Protein AF-A0A521GS11-F1 (afdb_monomer_lite)

Secondary structure (DSSP, 8-state):
--PPP---SHHHHHHHHHHHHHHHHHHHHHHHHHHHHTT------------------S--PEEETTTTEEE---TT-S--EEEEE--SSSSS-EEEEE-HHHHH-HHHHHHHHHHS-TT-TT-S-SEEEEEEETT-EE-SSTTPPPEEHHHHHHH-TTTEEEETTEEEEEEE-SSPPPTT--HHHHHHHHHHHHT-EE-

Radius of gyration: 26.31 Å; chains: 1; bounding box: 53×44×93 Å

Sequence (199 aa):
MRNRSNQSGFSAVEAILIMVVVAILGFTGWFVWNSQRQKTSESSTTKQTTKTTKAAPAERAVTIKEWGVKLKPGEAVKTLTYTLQPSPGTMYPTAYLTTSELSSSKACSDYYNQGASPTLKAAPSFQGISRLALTDKVSFDEGVTTMTAAEAVKQSPESYKQIGDFVYWYHHSNGTPCPDQTDAQSKAFEATFATLQPN

Structure (mmCIF, N/CA/C/O backbone):
data_AF-A0A521GS11-F1
#
_entry.id   AF-A0A521GS11-F1
#
loop_
_atom_site.group_PDB
_atom_site.id
_atom_site.type_symbol
_atom_site.label_atom_id
_atom_site.label_alt_id
_atom_site.label_comp_id
_atom_site.label_asym_id
_atom_site.label_entity_id
_atom_site.label_seq_id
_atom_site.pdbx_PDB_ins_code
_atom_site.Cartn_x
_atom_site.Cartn_y
_atom_site.Cartn_z
_atom_site.occupancy
_atom_site.B_iso_or_equiv
_atom_site.auth_seq_id
_atom_site.auth_comp_id
_atom_site.auth_asym_id
_atom_site.auth_atom_id
_atom_site.pdbx_PDB_model_num
ATOM 1 N N . MET A 1 1 ? 24.417 28.353 -78.621 1.00 43.78 1 MET A N 1
ATOM 2 C CA . MET A 1 1 ? 24.844 27.567 -77.442 1.00 43.78 1 MET A CA 1
ATOM 3 C C . MET A 1 1 ? 23.628 27.349 -76.546 1.00 43.78 1 MET A C 1
ATOM 5 O O . MET A 1 1 ? 23.032 28.331 -76.129 1.00 43.78 1 MET A O 1
ATOM 9 N N . ARG A 1 2 ? 23.187 26.103 -76.331 1.00 44.75 2 ARG A N 1
ATOM 10 C CA . ARG A 1 2 ? 22.040 25.764 -75.463 1.00 44.75 2 ARG A CA 1
ATOM 11 C C . ARG A 1 2 ? 22.416 24.549 -74.612 1.00 44.75 2 ARG A C 1
ATOM 13 O O . ARG A 1 2 ? 22.471 23.445 -75.140 1.00 44.75 2 ARG A O 1
ATOM 20 N N . ASN A 1 3 ? 22.664 24.761 -73.320 1.00 54.59 3 ASN A N 1
ATOM 21 C CA . ASN A 1 3 ? 22.735 23.684 -72.331 1.00 54.59 3 ASN A CA 1
ATOM 22 C C . ASN A 1 3 ? 21.307 23.310 -71.909 1.00 54.59 3 ASN A C 1
ATOM 24 O O . ASN A 1 3 ? 20.550 24.178 -71.479 1.00 54.59 3 ASN A O 1
ATOM 28 N N . ARG A 1 4 ? 20.937 22.029 -72.037 1.00 55.97 4 ARG A N 1
ATOM 29 C CA . ARG A 1 4 ? 19.773 21.434 -71.358 1.00 55.97 4 ARG A CA 1
ATOM 30 C C . ARG A 1 4 ? 20.269 20.741 -70.092 1.00 55.97 4 ARG A C 1
ATOM 32 O O . ARG A 1 4 ? 21.105 19.849 -70.184 1.00 55.97 4 ARG A O 1
ATOM 39 N N . SER A 1 5 ? 19.747 21.132 -68.936 1.00 59.91 5 SER A N 1
ATOM 40 C CA . SER A 1 5 ? 19.952 20.444 -67.662 1.00 59.91 5 SER A CA 1
ATOM 41 C C . SER A 1 5 ? 18.816 19.445 -67.416 1.00 59.91 5 SER A C 1
ATOM 43 O O . SER A 1 5 ? 17.647 19.816 -67.365 1.00 59.91 5 SER A O 1
ATOM 45 N N . ASN A 1 6 ? 19.165 18.167 -67.252 1.00 60.97 6 ASN A N 1
ATOM 46 C CA . ASN A 1 6 ? 18.250 17.109 -66.820 1.00 60.97 6 ASN A CA 1
ATOM 47 C C . ASN A 1 6 ? 18.422 16.900 -65.306 1.00 60.97 6 ASN A C 1
ATOM 49 O O . ASN A 1 6 ? 19.315 16.168 -64.889 1.00 60.97 6 ASN A O 1
ATOM 53 N N . GLN A 1 7 ? 17.598 17.551 -64.480 1.00 59.66 7 GLN A N 1
ATOM 54 C CA . GLN A 1 7 ? 17.548 17.334 -63.020 1.00 59.66 7 GLN A CA 1
ATOM 55 C C . GLN A 1 7 ? 16.140 16.951 -62.527 1.00 59.66 7 GLN A C 1
ATOM 57 O O . GLN A 1 7 ? 15.726 17.293 -61.426 1.00 59.66 7 GLN A O 1
ATOM 62 N N . SER A 1 8 ? 15.379 16.210 -63.330 1.00 58.94 8 SER A N 1
ATOM 63 C CA . SER A 1 8 ? 14.007 15.792 -63.002 1.00 58.94 8 SER A CA 1
ATOM 64 C C . SER A 1 8 ? 13.905 14.540 -62.110 1.00 58.94 8 SER A C 1
ATOM 66 O O . SER A 1 8 ? 12.800 14.122 -61.782 1.00 58.94 8 SER A O 1
ATOM 68 N N . GLY A 1 9 ? 15.027 13.939 -61.692 1.00 60.84 9 GLY A N 1
ATOM 69 C CA . GLY A 1 9 ? 15.031 12.700 -60.898 1.00 60.84 9 GLY A CA 1
ATOM 70 C C . GLY A 1 9 ? 14.879 12.886 -59.383 1.00 60.84 9 GLY A C 1
ATOM 71 O O . GLY A 1 9 ? 14.322 12.018 -58.718 1.00 60.84 9 GLY A O 1
ATOM 72 N N . PHE A 1 10 ? 15.339 14.011 -58.824 1.00 71.50 10 PHE A N 1
ATOM 73 C CA . PHE A 1 10 ? 15.373 14.200 -57.365 1.00 71.50 10 PHE A CA 1
ATOM 74 C C . PHE A 1 10 ? 13.991 14.537 -56.776 1.00 71.50 10 PHE A C 1
ATOM 76 O O . PHE A 1 10 ? 13.637 14.064 -55.702 1.00 71.50 10 PHE A O 1
ATOM 83 N N . SER A 1 11 ? 13.165 15.264 -57.535 1.00 76.56 11 SER A N 1
ATOM 84 C CA . SER A 1 11 ? 11.820 15.675 -57.106 1.00 76.56 11 SER A CA 1
ATOM 85 C C . SER A 1 11 ? 10.840 14.499 -56.972 1.00 76.56 11 SER A C 1
ATOM 87 O O . SER A 1 11 ? 9.987 14.499 -56.086 1.00 76.56 11 SER A O 1
ATOM 89 N N . ALA A 1 12 ? 10.983 13.458 -57.800 1.00 82.81 12 ALA A N 1
ATOM 90 C CA . ALA A 1 12 ? 10.129 12.274 -57.718 1.00 82.81 12 ALA A CA 1
ATOM 91 C C . ALA A 1 12 ? 10.397 11.448 -56.447 1.00 82.81 12 ALA A C 1
ATOM 93 O O . ALA A 1 12 ? 9.464 10.944 -55.825 1.00 82.81 12 ALA A O 1
ATOM 94 N N . VAL A 1 13 ? 11.665 11.336 -56.036 1.00 85.62 13 VAL A N 1
ATOM 95 C CA . VAL A 1 13 ? 12.057 10.588 -54.830 1.00 85.62 13 VAL A CA 1
ATOM 96 C C . VAL A 1 13 ? 11.594 11.312 -53.565 1.00 85.62 13 VAL A C 1
ATOM 98 O O . VAL A 1 13 ? 11.087 10.674 -52.645 1.00 85.62 13 VAL A O 1
ATOM 101 N N . GLU A 1 14 ? 11.698 12.640 -53.539 1.00 83.88 14 GLU A N 1
ATOM 102 C CA . GLU A 1 14 ? 11.232 13.462 -52.418 1.00 83.88 14 GLU A CA 1
ATOM 103 C C . GLU A 1 14 ? 9.714 13.339 -52.202 1.00 83.88 14 GLU A C 1
ATOM 105 O O . GLU A 1 14 ? 9.260 13.120 -51.078 1.00 83.88 14 GLU A O 1
ATOM 110 N N . ALA A 1 15 ? 8.925 13.370 -53.282 1.00 88.00 15 ALA A N 1
ATOM 111 C CA . ALA A 1 15 ? 7.474 13.206 -53.203 1.00 88.00 15 ALA A CA 1
ATOM 112 C C . ALA A 1 15 ? 7.061 11.826 -52.655 1.00 88.00 15 ALA A C 1
ATOM 114 O O . ALA A 1 15 ? 6.151 11.729 -51.829 1.00 88.00 15 ALA A O 1
ATOM 115 N N . ILE A 1 16 ? 7.754 10.759 -53.070 1.00 92.31 16 ILE A N 1
ATOM 116 C CA . ILE A 1 16 ? 7.506 9.398 -52.569 1.00 92.31 16 ILE A CA 1
ATOM 117 C C . ILE A 1 16 ? 7.860 9.299 -51.082 1.00 92.31 16 ILE A C 1
ATOM 119 O O . ILE A 1 16 ? 7.108 8.708 -50.308 1.00 92.31 16 ILE A O 1
ATOM 123 N N . LEU A 1 17 ? 8.968 9.908 -50.656 1.00 92.19 17 LEU A N 1
ATOM 124 C CA . LEU A 1 17 ? 9.411 9.855 -49.264 1.00 92.19 17 LEU A CA 1
ATOM 125 C C . LEU A 1 17 ? 8.421 10.556 -48.321 1.00 92.19 17 LEU A C 1
ATOM 127 O O . LEU A 1 17 ? 8.082 10.006 -47.273 1.00 92.19 17 LEU A O 1
ATOM 131 N N . ILE A 1 18 ? 7.876 11.709 -48.723 1.00 93.75 18 ILE A N 1
ATOM 132 C CA . ILE A 1 18 ? 6.820 12.401 -47.965 1.00 93.75 18 ILE A CA 1
ATOM 133 C C . ILE A 1 18 ? 5.557 11.531 -47.876 1.00 93.75 18 ILE A C 1
ATOM 135 O O . ILE A 1 18 ? 4.963 11.412 -46.802 1.00 93.75 18 ILE A O 1
ATOM 139 N N . MET A 1 19 ? 5.170 10.866 -48.968 1.00 93.56 19 MET A N 1
ATOM 140 C CA . MET A 1 19 ? 4.001 9.980 -48.988 1.00 93.56 19 MET A CA 1
ATOM 141 C C . MET A 1 19 ? 4.146 8.806 -48.006 1.00 93.56 19 MET A C 1
ATOM 143 O O . MET A 1 19 ? 3.193 8.469 -47.301 1.00 93.56 19 MET A O 1
ATOM 147 N N . VAL A 1 20 ? 5.344 8.220 -47.907 1.00 95.44 20 VAL A N 1
ATOM 148 C CA . VAL A 1 20 ? 5.640 7.127 -46.964 1.00 95.44 20 VAL A CA 1
ATOM 149 C C . VAL A 1 20 ? 5.526 7.599 -45.513 1.00 95.44 20 VAL A C 1
ATOM 151 O O . VAL A 1 20 ? 4.912 6.914 -44.694 1.00 95.44 20 VAL A O 1
ATOM 154 N N . VAL A 1 21 ? 6.053 8.783 -45.188 1.00 94.75 21 VAL A N 1
ATOM 155 C CA . VAL A 1 21 ? 5.966 9.339 -43.826 1.00 94.75 21 VAL A CA 1
ATOM 156 C C . VAL A 1 21 ? 4.509 9.582 -43.425 1.00 94.75 21 VAL A C 1
ATOM 158 O O . VAL A 1 21 ? 4.097 9.186 -42.333 1.00 94.75 21 VAL A O 1
ATOM 161 N N . VAL A 1 22 ? 3.699 10.161 -44.317 1.00 95.50 22 VAL A N 1
ATOM 162 C CA . VAL A 1 22 ? 2.268 10.397 -44.057 1.00 95.50 22 VAL A CA 1
ATOM 163 C C . VAL A 1 22 ? 1.510 9.078 -43.875 1.00 95.50 22 VAL A C 1
ATOM 165 O O . VAL A 1 22 ? 0.666 8.981 -42.983 1.00 95.50 22 VAL A O 1
ATOM 168 N N . ALA A 1 23 ? 1.836 8.040 -44.652 1.00 94.06 23 ALA A N 1
ATOM 169 C CA . ALA A 1 23 ? 1.219 6.722 -44.513 1.00 94.06 23 ALA A CA 1
ATOM 170 C C . ALA A 1 23 ? 1.519 6.076 -43.148 1.00 94.06 23 ALA A C 1
ATOM 172 O O . ALA A 1 23 ? 0.611 5.542 -42.511 1.00 94.06 23 ALA A O 1
ATOM 173 N N . ILE A 1 24 ? 2.762 6.169 -42.661 1.00 95.00 24 ILE A N 1
ATOM 174 C CA . ILE A 1 24 ? 3.157 5.618 -41.354 1.00 95.00 24 ILE A CA 1
ATOM 175 C C . ILE A 1 24 ? 2.457 6.365 -40.211 1.00 95.00 24 ILE A C 1
ATOM 177 O O . ILE A 1 24 ? 1.917 5.734 -39.299 1.00 95.00 24 ILE A O 1
ATOM 181 N N . LEU A 1 25 ? 2.419 7.699 -40.259 1.00 93.06 25 LEU A N 1
ATOM 182 C CA . LEU A 1 25 ? 1.747 8.512 -39.238 1.00 93.06 25 LEU A CA 1
ATOM 183 C C . LEU A 1 25 ? 0.226 8.287 -39.229 1.00 93.06 25 LEU A C 1
ATOM 185 O O . LEU A 1 25 ? -0.371 8.137 -38.162 1.00 93.06 25 LEU A O 1
ATOM 189 N N . GLY A 1 26 ? -0.400 8.192 -40.405 1.00 91.88 26 GLY A N 1
ATOM 190 C CA . GLY A 1 26 ? -1.825 7.877 -40.524 1.00 91.88 26 GLY A CA 1
ATOM 191 C C . GLY A 1 26 ? -2.158 6.483 -39.990 1.00 91.88 26 GLY A C 1
ATOM 192 O O . GLY A 1 26 ? -3.115 6.322 -39.231 1.00 91.88 26 GLY A O 1
ATOM 193 N N . PHE A 1 27 ? -1.340 5.482 -40.325 1.00 91.12 27 PHE A N 1
ATOM 194 C CA . PHE A 1 27 ? -1.552 4.107 -39.878 1.00 91.12 27 PHE A CA 1
ATOM 195 C C . PHE A 1 27 ? -1.350 3.947 -38.369 1.00 91.12 27 PHE A C 1
ATOM 197 O O . PHE A 1 27 ? -2.178 3.328 -37.708 1.00 91.12 27 PHE A O 1
ATOM 204 N N . THR A 1 28 ? -0.295 4.535 -37.799 1.00 88.62 28 THR A N 1
ATOM 205 C CA . THR A 1 28 ? -0.032 4.468 -36.349 1.00 88.62 28 THR A CA 1
ATOM 206 C C . THR A 1 28 ? -1.106 5.189 -35.536 1.00 88.62 28 THR A C 1
ATOM 208 O O . THR A 1 28 ? -1.597 4.631 -34.552 1.00 88.62 28 THR A O 1
ATOM 211 N N . GLY A 1 29 ? -1.547 6.373 -35.977 1.00 84.31 29 GLY A N 1
ATOM 212 C CA . GLY A 1 29 ? -2.659 7.094 -35.351 1.00 84.31 29 GLY A CA 1
ATOM 213 C C . GLY A 1 29 ? -3.973 6.308 -35.405 1.00 84.31 29 GLY A C 1
ATOM 214 O O . GLY A 1 29 ? -4.665 6.178 -34.392 1.00 84.31 29 GLY A O 1
ATOM 215 N N . TRP A 1 30 ? -4.288 5.713 -36.561 1.00 89.94 30 TRP A N 1
ATOM 216 C CA . TRP A 1 30 ? -5.470 4.864 -36.722 1.00 89.94 30 TRP A CA 1
ATOM 217 C C . TRP A 1 30 ? -5.390 3.578 -35.891 1.00 89.94 30 TRP A C 1
ATOM 219 O O . TRP A 1 30 ? -6.374 3.203 -35.259 1.00 89.94 30 TRP A O 1
ATOM 229 N N . PHE A 1 31 ? -4.227 2.924 -35.828 1.00 85.75 31 PHE A N 1
ATOM 230 C CA . PHE A 1 31 ? -4.028 1.681 -35.079 1.00 85.75 31 PHE A CA 1
ATOM 231 C C . PHE A 1 31 ? -4.238 1.872 -33.572 1.00 85.75 31 PHE A C 1
ATOM 233 O O . PHE A 1 31 ? -4.912 1.054 -32.942 1.00 85.75 31 PHE A O 1
ATOM 240 N N . VAL A 1 32 ? -3.732 2.968 -32.994 1.00 81.75 32 VAL A N 1
ATOM 241 C CA . VAL A 1 32 ? -3.953 3.301 -31.574 1.00 81.75 32 VAL A CA 1
ATOM 242 C C . VAL A 1 32 ? -5.429 3.605 -31.308 1.00 81.75 32 VAL A C 1
ATOM 244 O O . VAL A 1 32 ? -6.006 3.064 -30.362 1.00 81.75 32 VAL A O 1
ATOM 247 N N . TRP A 1 33 ? -6.066 4.414 -32.162 1.00 80.19 33 TRP A N 1
ATOM 248 C CA . TRP A 1 33 ? -7.489 4.744 -32.030 1.00 80.19 33 TRP A CA 1
ATOM 249 C C . TRP A 1 33 ? -8.396 3.510 -32.174 1.00 80.19 33 TRP A C 1
ATOM 251 O O . TRP A 1 33 ? -9.331 3.320 -31.395 1.00 80.19 33 TRP A O 1
ATOM 261 N N . ASN A 1 34 ? -8.096 2.624 -33.126 1.00 78.75 34 ASN A N 1
ATOM 262 C CA . ASN A 1 34 ? -8.861 1.404 -33.367 1.00 78.75 34 ASN A CA 1
ATOM 263 C C . ASN A 1 34 ? -8.632 0.341 -32.274 1.00 78.75 34 ASN A C 1
ATOM 265 O O . ASN A 1 34 ? -9.573 -0.341 -31.869 1.00 78.75 34 ASN A O 1
ATOM 269 N N . SER A 1 35 ? -7.420 0.252 -31.715 1.00 71.31 35 SER A N 1
ATOM 270 C CA . SER A 1 35 ? -7.107 -0.665 -30.605 1.00 71.31 35 SER A CA 1
ATOM 271 C C . SER A 1 35 ? -7.854 -0.318 -29.311 1.00 71.31 35 SER A C 1
ATOM 273 O O . SER A 1 35 ? -8.111 -1.202 -28.494 1.00 71.31 35 SER A O 1
ATOM 275 N N . GLN A 1 36 ? -8.267 0.941 -29.124 1.00 63.88 36 GLN A N 1
ATOM 276 C CA . GLN A 1 36 ? -9.154 1.325 -28.018 1.00 63.88 36 GLN A CA 1
ATOM 277 C C . GLN A 1 36 ? -10.622 0.933 -28.261 1.00 63.88 36 GLN A C 1
ATOM 279 O O . GLN A 1 36 ? -11.361 0.746 -27.296 1.00 63.88 36 GLN A O 1
ATOM 284 N N . ARG A 1 37 ? -11.053 0.743 -29.518 1.00 60.09 37 ARG A N 1
ATOM 285 C CA . ARG A 1 37 ? -12.438 0.368 -29.868 1.00 60.09 37 ARG A CA 1
ATOM 286 C C . ARG A 1 37 ? -12.716 -1.134 -29.840 1.00 60.09 37 ARG A C 1
ATOM 288 O O . ARG A 1 37 ? -13.867 -1.520 -29.668 1.00 60.09 37 ARG A O 1
ATOM 295 N N . GLN A 1 38 ? -11.698 -1.990 -29.933 1.00 52.72 38 GLN A N 1
ATOM 296 C CA . GLN A 1 38 ? -11.884 -3.447 -29.830 1.00 52.72 38 GLN A CA 1
ATOM 297 C C . GLN A 1 38 ? -12.012 -3.972 -28.388 1.00 52.72 38 GLN A C 1
ATOM 299 O O . GLN A 1 38 ? -12.160 -5.172 -28.181 1.00 52.72 38 GLN A O 1
ATOM 304 N N . LYS A 1 39 ? -12.043 -3.088 -27.380 1.00 51.41 39 LYS A N 1
ATOM 305 C CA . LYS A 1 39 ? -12.387 -3.436 -25.988 1.00 51.41 39 LYS A CA 1
ATOM 306 C C . LYS A 1 39 ? -13.833 -3.087 -25.624 1.00 51.41 39 LYS A C 1
ATOM 308 O O . LYS A 1 39 ? -14.126 -2.722 -24.489 1.00 51.41 39 LYS A O 1
ATOM 313 N N . THR A 1 40 ? -14.759 -3.168 -26.575 1.00 49.66 40 THR A N 1
ATOM 314 C CA . THR A 1 40 ? -16.193 -3.061 -26.280 1.00 49.66 40 THR A CA 1
ATOM 315 C C . THR A 1 40 ? -16.991 -3.928 -27.243 1.00 49.66 40 THR A C 1
ATOM 317 O O . THR A 1 40 ? -17.364 -3.473 -28.320 1.00 49.66 40 THR A O 1
ATOM 320 N N . SER A 1 41 ? -17.240 -5.180 -26.852 1.00 44.12 41 SER A N 1
ATOM 321 C CA . SER A 1 41 ? -18.552 -5.843 -26.946 1.00 44.12 41 SER A CA 1
ATOM 322 C C . SER A 1 41 ? -18.456 -7.299 -26.486 1.00 44.12 41 SER A C 1
ATOM 324 O O . SER A 1 41 ? -18.376 -8.208 -27.297 1.00 44.12 41 SER A O 1
ATOM 326 N N . GLU A 1 42 ? -18.551 -7.510 -25.175 1.00 34.41 42 GLU A N 1
ATOM 327 C CA . GLU A 1 42 ? -19.432 -8.553 -24.644 1.00 34.41 42 GLU A CA 1
ATOM 328 C C . GLU A 1 42 ? -20.287 -7.904 -23.555 1.00 34.41 42 GLU A C 1
ATOM 330 O O . GLU A 1 42 ? -19.904 -7.761 -22.395 1.00 34.41 42 GLU A O 1
ATOM 335 N N . SER A 1 43 ? -21.460 -7.433 -23.978 1.00 37.06 43 SER A N 1
ATOM 336 C CA . SER A 1 43 ? -22.561 -7.127 -23.077 1.00 37.06 43 SER A CA 1
ATOM 337 C C . SER A 1 43 ? -23.179 -8.453 -22.645 1.00 37.06 43 SER A C 1
ATOM 339 O O . SER A 1 43 ? -24.083 -8.969 -23.293 1.00 37.06 43 SER A O 1
ATOM 341 N N . SER A 1 44 ? -22.704 -9.003 -21.530 1.00 30.50 44 SER A N 1
ATOM 342 C CA . SER A 1 44 ? -23.607 -9.727 -20.640 1.00 30.50 44 SER A CA 1
ATOM 343 C C . SER A 1 44 ? -24.216 -8.693 -19.708 1.00 30.50 44 SER A C 1
ATOM 345 O O . SER A 1 44 ? -23.614 -8.272 -18.723 1.00 30.50 44 SER A O 1
ATOM 347 N N . THR A 1 45 ? -25.425 -8.252 -20.051 1.00 37.84 45 THR A N 1
ATOM 348 C CA . THR A 1 45 ? -26.286 -7.491 -19.147 1.00 37.84 45 THR A CA 1
ATOM 349 C C . THR A 1 45 ? -26.620 -8.378 -17.949 1.00 37.84 45 THR A C 1
ATOM 351 O O . THR A 1 45 ? -27.633 -9.065 -17.923 1.00 37.84 45 THR A O 1
ATOM 354 N N . THR A 1 46 ? -25.775 -8.348 -16.925 1.00 30.69 46 THR A N 1
ATOM 355 C CA . THR A 1 46 ? -26.260 -8.459 -15.554 1.00 30.69 46 THR A CA 1
ATOM 356 C C . THR A 1 46 ? -26.380 -7.033 -15.072 1.00 30.69 46 THR A C 1
ATOM 358 O O . THR A 1 46 ? -25.384 -6.321 -14.968 1.00 30.69 46 THR A O 1
ATOM 361 N N . LYS A 1 47 ? -27.611 -6.589 -14.808 1.00 33.44 47 LYS A N 1
ATOM 362 C CA . LYS A 1 47 ? -27.843 -5.392 -14.006 1.00 33.44 47 LYS A CA 1
ATOM 363 C C . LYS A 1 47 ? -27.104 -5.609 -12.687 1.00 33.44 47 LYS A C 1
ATOM 365 O O . LYS A 1 47 ? -27.627 -6.267 -11.791 1.00 33.44 47 LYS A O 1
ATOM 370 N N . GLN A 1 48 ? -25.889 -5.086 -12.566 1.00 32.72 48 GLN A N 1
ATOM 371 C CA . GLN A 1 48 ? -25.257 -4.921 -11.273 1.00 32.72 48 GLN A CA 1
ATOM 372 C C . GLN A 1 48 ? -25.999 -3.763 -10.623 1.00 32.72 48 GLN A C 1
ATOM 374 O O . GLN A 1 48 ? -25.606 -2.603 -10.690 1.00 32.72 48 GLN A O 1
ATOM 379 N N . THR A 1 49 ? -27.153 -4.097 -10.047 1.00 27.39 49 THR A N 1
ATOM 380 C CA . THR A 1 49 ? -27.713 -3.350 -8.939 1.00 27.39 49 THR A CA 1
ATOM 381 C C . THR A 1 49 ? -26.541 -3.022 -8.031 1.00 27.39 49 THR A C 1
ATOM 383 O O . THR A 1 49 ? -25.885 -3.930 -7.514 1.00 27.39 49 THR A O 1
ATOM 386 N N . THR A 1 50 ? -26.275 -1.731 -7.861 1.00 42.16 50 THR A N 1
ATOM 387 C CA . THR A 1 50 ? -25.655 -1.190 -6.662 1.00 42.16 50 THR A CA 1
ATOM 388 C C . THR A 1 50 ? -26.443 -1.756 -5.487 1.00 42.16 50 THR A C 1
ATOM 390 O O . THR A 1 50 ? -27.437 -1.189 -5.041 1.00 42.16 50 THR A O 1
ATOM 393 N N . LYS A 1 51 ? -26.068 -2.953 -5.033 1.00 32.62 51 LYS A N 1
ATOM 394 C CA . LYS A 1 51 ? -26.490 -3.474 -3.748 1.00 32.62 51 LYS A CA 1
ATOM 395 C C . LYS A 1 51 ? -25.633 -2.732 -2.746 1.00 32.62 51 LYS A C 1
ATOM 397 O O . LYS A 1 51 ? -24.603 -3.217 -2.290 1.00 32.62 51 LYS A O 1
ATOM 402 N N . THR A 1 52 ? -26.091 -1.531 -2.414 1.00 41.59 52 THR A N 1
ATOM 403 C CA . THR A 1 52 ? -25.965 -1.013 -1.060 1.00 41.59 52 THR A CA 1
ATOM 404 C C . THR A 1 52 ? -26.640 -2.051 -0.165 1.00 41.59 52 THR A C 1
ATOM 406 O O . THR A 1 52 ? -27.843 -1.992 0.087 1.00 41.59 52 THR A O 1
ATOM 409 N N . THR A 1 53 ? -25.901 -3.086 0.233 1.00 30.84 53 THR A N 1
ATOM 410 C CA . THR A 1 53 ? -26.372 -4.026 1.245 1.00 30.84 53 THR A CA 1
ATOM 411 C C . THR A 1 53 ? -26.342 -3.277 2.565 1.00 30.84 53 THR A C 1
ATOM 413 O O . THR A 1 53 ? -25.321 -3.192 3.238 1.00 30.84 53 THR A O 1
ATOM 416 N N . LYS A 1 54 ? -27.488 -2.702 2.926 1.00 62.44 54 LYS A N 1
ATOM 417 C CA . LYS A 1 54 ? -27.817 -2.407 4.314 1.00 62.44 54 LYS A CA 1
ATOM 418 C C . LYS A 1 54 ? -28.048 -3.752 5.011 1.00 62.44 54 LYS A C 1
ATOM 420 O O . LYS A 1 54 ? -29.091 -4.366 4.812 1.00 62.44 54 LYS A O 1
ATOM 425 N N . ALA A 1 55 ? -27.081 -4.201 5.806 1.00 32.66 55 ALA A N 1
ATOM 426 C CA . ALA A 1 55 ? -27.249 -5.239 6.822 1.00 32.66 55 ALA A CA 1
ATOM 427 C C . ALA A 1 55 ? -26.319 -4.941 8.015 1.00 32.66 55 ALA A C 1
ATOM 429 O O . ALA A 1 55 ? -25.264 -4.338 7.853 1.00 32.66 55 ALA A O 1
ATOM 430 N N . ALA A 1 56 ? -26.802 -5.280 9.208 1.00 33.88 56 ALA A N 1
ATOM 431 C CA . ALA A 1 56 ? -26.390 -4.834 10.542 1.00 33.88 56 ALA A CA 1
ATOM 432 C C . ALA A 1 56 ? -24.976 -5.323 10.989 1.00 33.88 56 ALA A C 1
ATOM 434 O O . ALA A 1 56 ? -24.333 -6.070 10.257 1.00 33.88 56 ALA A O 1
ATOM 435 N N . PRO A 1 57 ? -24.443 -4.875 12.149 1.00 49.12 57 PRO A N 1
ATOM 436 C CA . PRO A 1 57 ? -23.009 -4.742 12.402 1.00 49.12 57 PRO A CA 1
ATOM 437 C C . PRO A 1 57 ? -22.331 -6.080 12.724 1.00 49.12 57 PRO A C 1
ATOM 439 O O . PRO A 1 57 ? -22.477 -6.609 13.821 1.00 49.12 57 PRO A O 1
ATOM 442 N N . ALA A 1 58 ? -21.524 -6.586 11.797 1.00 42.62 58 ALA A N 1
ATOM 443 C CA . ALA A 1 58 ? -20.534 -7.626 12.056 1.00 42.62 58 ALA A CA 1
ATOM 444 C C . ALA A 1 58 ? -19.340 -7.409 11.113 1.00 42.62 58 ALA A C 1
ATOM 446 O O . ALA A 1 58 ? -19.525 -7.295 9.909 1.00 42.62 58 ALA A O 1
ATOM 447 N N . GLU A 1 59 ? -18.151 -7.265 11.706 1.00 54.59 59 GLU A N 1
ATOM 448 C CA . GLU A 1 59 ? -16.823 -7.126 11.085 1.00 54.59 59 GLU A CA 1
ATOM 449 C C . GLU A 1 59 ? -16.714 -6.202 9.859 1.00 54.59 59 GLU A C 1
ATOM 451 O O . GLU A 1 59 ? -16.903 -6.596 8.715 1.00 54.59 59 GLU A O 1
ATOM 456 N N . ARG A 1 60 ? -16.263 -4.962 10.090 1.00 75.19 60 ARG A N 1
ATOM 457 C CA . ARG A 1 60 ? -15.940 -3.969 9.047 1.00 75.19 60 ARG A CA 1
ATOM 458 C C . ARG A 1 60 ? -14.684 -4.323 8.232 1.00 75.19 60 ARG A C 1
ATOM 460 O O . ARG A 1 60 ? -13.955 -3.425 7.833 1.00 75.19 60 ARG A O 1
ATOM 467 N N . ALA A 1 61 ? -14.366 -5.601 8.052 1.00 85.12 61 ALA A N 1
ATOM 468 C CA . ALA A 1 61 ? -13.153 -6.002 7.359 1.00 85.12 61 ALA A CA 1
ATOM 469 C C . ALA A 1 61 ? -13.244 -5.671 5.860 1.00 85.12 61 ALA A C 1
ATOM 471 O O . ALA A 1 61 ? -14.254 -5.936 5.209 1.00 85.12 61 ALA A O 1
ATOM 472 N N . VAL A 1 62 ? -12.177 -5.099 5.313 1.00 90.44 62 VAL A N 1
ATOM 473 C CA . VAL A 1 62 ? -12.017 -4.822 3.886 1.00 90.44 62 VAL A CA 1
ATOM 474 C C . VAL A 1 62 ? -11.073 -5.860 3.304 1.00 90.44 62 VAL A C 1
ATOM 476 O O . VAL A 1 62 ? -9.920 -5.955 3.719 1.00 90.44 62 VAL A O 1
ATOM 479 N N . THR A 1 63 ? -11.557 -6.634 2.337 1.00 94.12 63 THR A N 1
ATOM 480 C CA . THR A 1 63 ? -10.754 -7.630 1.619 1.00 94.12 63 THR A CA 1
ATOM 481 C C . THR A 1 63 ? -10.215 -7.031 0.325 1.00 94.12 63 THR A C 1
ATOM 483 O O . THR A 1 63 ? -11.004 -6.632 -0.532 1.00 94.12 63 THR A O 1
ATOM 486 N N . ILE A 1 64 ? -8.890 -7.037 0.152 1.00 93.62 64 ILE A N 1
ATOM 487 C CA . ILE A 1 64 ? -8.233 -6.765 -1.132 1.00 93.62 64 ILE A CA 1
ATOM 488 C C . ILE A 1 64 ? -8.231 -8.071 -1.925 1.00 93.62 64 ILE A C 1
ATOM 490 O O . ILE A 1 64 ? -7.351 -8.923 -1.765 1.00 93.62 64 ILE A O 1
ATOM 494 N N . LYS A 1 65 ? -9.273 -8.268 -2.736 1.00 93.69 65 LYS A N 1
ATOM 495 C CA . LYS A 1 65 ? -9.572 -9.554 -3.392 1.00 93.69 65 LYS A CA 1
ATOM 496 C C . LYS A 1 65 ? -8.449 -10.024 -4.306 1.00 93.69 65 LYS A C 1
ATOM 498 O O . LYS A 1 65 ? -8.145 -11.208 -4.355 1.00 93.69 65 LYS A O 1
ATOM 503 N N . GLU A 1 66 ? -7.807 -9.087 -4.984 1.00 93.38 66 GLU A N 1
ATOM 504 C CA . GLU A 1 66 ? -6.719 -9.311 -5.932 1.00 93.38 66 GLU A CA 1
ATOM 505 C C . GLU A 1 66 ? -5.460 -9.863 -5.251 1.00 93.38 66 GLU A C 1
ATOM 507 O O . GLU A 1 66 ? -4.591 -10.444 -5.905 1.00 93.38 66 GLU A O 1
ATOM 512 N N . TRP A 1 67 ? -5.340 -9.656 -3.938 1.00 94.62 67 TRP A N 1
ATOM 513 C CA . TRP A 1 67 ? -4.184 -10.053 -3.138 1.00 94.62 67 TRP A CA 1
ATOM 514 C C . TRP A 1 67 ? -4.504 -11.151 -2.123 1.00 94.62 67 TRP A C 1
ATOM 516 O O . TRP A 1 67 ? -3.580 -11.695 -1.528 1.00 94.62 67 TRP A O 1
ATOM 526 N N . GLY A 1 68 ? -5.781 -11.493 -1.928 1.00 94.62 68 GLY A N 1
ATOM 527 C CA . GLY A 1 68 ? -6.189 -12.501 -0.950 1.00 94.62 68 GLY A CA 1
ATOM 528 C C . GLY A 1 68 ? -5.879 -12.095 0.492 1.00 94.62 68 GLY A C 1
ATOM 529 O O . GLY A 1 68 ? -5.570 -12.950 1.316 1.00 94.62 68 GLY A O 1
ATOM 530 N N . VAL A 1 69 ? -5.942 -10.797 0.804 1.00 95.62 69 VAL A N 1
ATOM 531 C CA . VAL A 1 69 ? -5.682 -10.258 2.150 1.00 95.62 69 VAL A CA 1
ATOM 532 C C . VAL A 1 69 ? -6.866 -9.449 2.659 1.00 95.62 69 VAL A C 1
ATOM 534 O O . VAL A 1 69 ? -7.621 -8.874 1.874 1.00 95.62 69 VAL A O 1
ATOM 537 N N . LYS A 1 70 ? -7.023 -9.387 3.980 1.00 94.81 70 LYS A N 1
ATOM 538 C CA . LYS A 1 70 ? -8.060 -8.607 4.663 1.00 94.81 70 LYS A CA 1
ATOM 539 C C . LYS A 1 70 ? -7.467 -7.649 5.691 1.00 94.81 70 LYS A C 1
ATOM 541 O O . LYS A 1 70 ? -6.445 -7.935 6.312 1.00 94.81 70 LYS A O 1
ATOM 546 N N . LEU A 1 71 ? -8.144 -6.520 5.859 1.00 93.06 71 LEU A N 1
ATOM 547 C CA . LEU A 1 71 ? -7.795 -5.394 6.721 1.00 93.06 71 LEU A CA 1
ATOM 548 C C . LEU A 1 71 ? -8.981 -5.074 7.631 1.00 93.06 71 LEU A C 1
ATOM 550 O O . LEU A 1 71 ? -10.122 -5.124 7.182 1.00 93.06 71 LEU A O 1
ATOM 554 N N . LYS A 1 72 ? -8.741 -4.693 8.881 1.00 91.62 72 LYS A N 1
ATOM 555 C CA . LYS A 1 72 ? -9.751 -4.149 9.795 1.00 91.62 72 LYS A CA 1
ATOM 556 C C . LYS A 1 72 ? -9.502 -2.642 9.972 1.00 91.62 72 LYS A C 1
ATOM 558 O O . LYS A 1 72 ? -8.396 -2.272 10.356 1.00 91.62 72 LYS A O 1
ATOM 563 N N . PRO A 1 73 ? -10.494 -1.777 9.699 1.00 88.50 73 PRO A N 1
ATOM 564 C CA . PRO A 1 73 ? -10.364 -0.336 9.874 1.00 88.50 73 PRO A CA 1
ATOM 565 C C . PRO A 1 73 ? -10.036 0.020 11.322 1.00 88.50 73 PRO A C 1
ATOM 567 O O . PRO A 1 73 ? -10.635 -0.538 12.245 1.00 88.50 73 PRO A O 1
ATOM 570 N N . GLY A 1 74 ? -9.135 0.982 11.510 1.00 80.94 74 GLY A N 1
ATOM 571 C CA . GLY A 1 74 ? -8.922 1.620 12.807 1.00 80.94 74 GLY A CA 1
ATOM 572 C C . GLY A 1 74 ? -10.176 2.359 13.290 1.00 80.94 74 GLY A C 1
ATOM 573 O O . GLY A 1 74 ? -11.040 2.732 12.497 1.00 80.94 74 GLY A O 1
ATOM 574 N N . GLU A 1 75 ? -10.280 2.605 14.597 1.00 81.06 75 GLU A N 1
ATOM 575 C CA . GLU A 1 75 ? -11.501 3.144 15.225 1.00 81.06 75 GLU A CA 1
ATOM 576 C C . GLU A 1 75 ? -11.962 4.492 14.647 1.00 81.06 75 GLU A C 1
ATOM 578 O O . GLU A 1 75 ? -13.166 4.740 14.539 1.00 81.06 75 GLU A O 1
ATOM 583 N N . ALA A 1 76 ? -11.020 5.341 14.220 1.00 82.00 76 ALA A N 1
ATOM 584 C CA . ALA A 1 76 ? -11.322 6.646 13.630 1.00 82.00 76 ALA A CA 1
ATOM 585 C C . ALA A 1 76 ? -11.816 6.569 12.171 1.00 82.00 76 ALA A C 1
ATOM 587 O O . ALA A 1 76 ? -12.250 7.577 11.616 1.00 82.00 76 ALA A O 1
ATOM 588 N N . VAL A 1 77 ? -11.783 5.389 11.542 1.00 82.25 77 VAL A N 1
ATOM 589 C CA . VAL A 1 77 ? -12.210 5.175 10.155 1.00 82.25 77 VAL A CA 1
ATOM 590 C C . VAL A 1 77 ? -13.483 4.333 10.142 1.00 82.25 77 VAL A C 1
ATOM 592 O O . VAL A 1 77 ? -13.478 3.112 10.291 1.00 82.25 77 VAL A O 1
ATOM 595 N N . LYS A 1 78 ? -14.626 5.001 9.951 1.00 78.44 78 LYS A N 1
ATOM 596 C CA . LYS A 1 78 ? -15.945 4.342 9.909 1.00 78.44 78 LYS A CA 1
ATOM 597 C C . LYS A 1 78 ? -16.155 3.531 8.634 1.00 78.44 78 LYS A C 1
ATOM 599 O O . LYS A 1 78 ? -16.789 2.479 8.673 1.00 78.44 78 LYS A O 1
ATOM 604 N N . THR A 1 79 ? -15.647 4.045 7.518 1.00 86.06 79 THR A N 1
ATOM 605 C CA . THR A 1 79 ? -15.727 3.437 6.190 1.00 86.06 79 THR A CA 1
ATOM 606 C C . THR A 1 79 ? -14.325 3.372 5.618 1.00 86.06 79 THR A C 1
ATOM 608 O O . THR A 1 79 ? -13.652 4.391 5.509 1.00 86.06 79 THR A O 1
ATOM 611 N N . LEU A 1 80 ? -13.877 2.170 5.279 1.00 88.44 80 LEU A N 1
ATOM 612 C CA . LEU A 1 80 ? -12.611 1.952 4.600 1.00 88.44 80 LEU A CA 1
ATOM 613 C C . LEU A 1 80 ? -12.916 1.342 3.239 1.00 88.44 80 LEU A C 1
ATOM 615 O O . LEU A 1 80 ? -13.712 0.412 3.118 1.00 88.44 80 LEU A O 1
ATOM 619 N N . THR A 1 81 ? -12.282 1.885 2.218 1.00 88.94 81 THR A N 1
ATOM 620 C CA . THR A 1 81 ? -12.335 1.408 0.840 1.00 88.94 81 THR A CA 1
ATOM 621 C C . THR A 1 81 ? -10.929 1.474 0.265 1.00 88.94 81 THR A C 1
ATOM 623 O O . THR A 1 81 ? -10.057 2.130 0.838 1.00 88.94 81 THR A O 1
ATOM 626 N N . TYR A 1 82 ? -10.690 0.781 -0.842 1.00 89.44 82 TYR A N 1
ATOM 627 C CA . TYR A 1 82 ? -9.410 0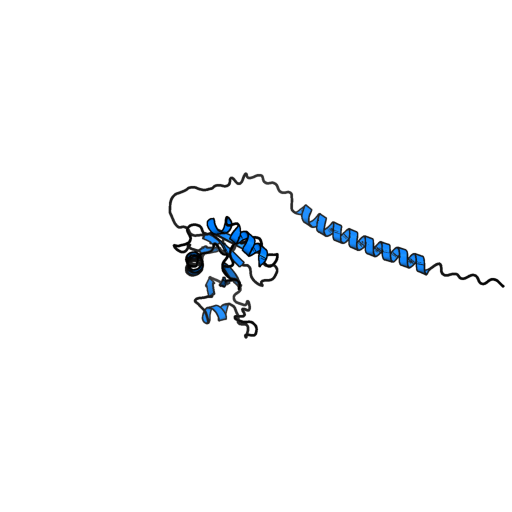.850 -1.526 1.00 89.44 82 TYR A CA 1
ATOM 628 C C . TYR A 1 82 ? -9.603 1.003 -3.028 1.00 89.44 82 TYR A C 1
ATOM 630 O O . TYR A 1 82 ? -10.570 0.488 -3.594 1.00 89.44 82 TYR A O 1
ATOM 638 N N . THR A 1 83 ? -8.641 1.664 -3.659 1.00 86.81 83 THR A N 1
ATOM 639 C CA . THR A 1 83 ? -8.486 1.682 -5.112 1.00 86.81 83 THR A CA 1
ATOM 640 C C . THR A 1 83 ? -7.143 1.054 -5.440 1.00 86.81 83 THR A C 1
ATOM 642 O O . THR A 1 83 ? -6.103 1.512 -4.963 1.00 86.81 83 THR A O 1
ATOM 645 N N . LEU A 1 84 ? -7.154 -0.006 -6.247 1.00 86.69 84 LEU A N 1
ATOM 646 C CA . LEU A 1 84 ? -5.921 -0.531 -6.820 1.00 86.69 84 LEU A CA 1
ATOM 647 C C . LEU A 1 84 ? -5.506 0.338 -7.987 1.00 86.69 84 LEU A C 1
ATOM 649 O O . LEU A 1 84 ? -6.280 0.540 -8.924 1.00 86.69 84 LEU A O 1
ATOM 653 N N . GLN A 1 85 ? -4.263 0.792 -7.949 1.00 76.88 85 GLN A N 1
ATOM 654 C CA . GLN A 1 85 ? -3.679 1.487 -9.074 1.00 76.88 85 GLN A CA 1
ATOM 655 C C . GLN A 1 85 ? -2.639 0.583 -9.745 1.00 76.88 85 GLN A C 1
ATOM 657 O O . GLN A 1 85 ? -1.658 0.195 -9.101 1.00 76.88 85 GLN A O 1
ATOM 662 N N . PRO A 1 86 ? -2.830 0.224 -11.030 1.00 66.88 86 PRO A N 1
ATOM 663 C CA . PRO A 1 86 ? -1.764 -0.367 -11.821 1.00 66.88 86 PRO A CA 1
ATOM 664 C C . PRO A 1 86 ? -0.747 0.738 -12.049 1.00 66.88 86 PRO A C 1
ATOM 666 O O . PRO A 1 86 ? -1.097 1.789 -12.577 1.00 66.88 86 PRO A O 1
ATOM 669 N N . SER A 1 87 ? 0.477 0.555 -11.587 1.00 57.22 87 SER A N 1
ATOM 670 C CA . SER A 1 87 ? 1.392 1.678 -11.540 1.00 57.22 87 SER A CA 1
ATOM 671 C C . SER A 1 87 ? 1.992 2.026 -12.903 1.00 57.22 87 SER A C 1
ATOM 673 O O . SER A 1 87 ? 2.627 1.173 -13.525 1.00 57.22 87 SER A O 1
ATOM 675 N N . PRO A 1 88 ? 1.882 3.284 -13.363 1.00 49.94 88 PRO A N 1
ATOM 676 C CA . PRO A 1 88 ? 2.752 3.839 -14.381 1.00 49.94 88 PRO A CA 1
ATOM 677 C C . PRO A 1 88 ? 3.746 4.743 -13.635 1.00 49.94 88 PRO A C 1
ATOM 679 O O . PRO A 1 88 ? 3.494 5.932 -13.436 1.00 49.94 88 PRO A O 1
ATOM 682 N N . GLY A 1 89 ? 4.838 4.153 -13.139 1.00 56.62 89 GLY A N 1
ATOM 683 C CA . GLY A 1 89 ? 5.966 4.884 -12.540 1.00 56.62 89 GLY A CA 1
ATOM 684 C C . GLY A 1 89 ? 6.457 4.381 -11.177 1.00 56.62 89 GLY A C 1
ATOM 685 O O . GLY A 1 89 ? 7.616 4.602 -10.849 1.00 56.62 89 GLY A O 1
ATOM 686 N N . THR A 1 90 ? 5.637 3.675 -10.398 1.00 56.81 90 THR A N 1
ATOM 687 C CA . THR A 1 90 ? 6.081 2.901 -9.220 1.00 56.81 90 THR A CA 1
ATOM 688 C C . THR A 1 90 ? 6.259 1.431 -9.612 1.00 56.81 90 THR A C 1
ATOM 690 O O . THR A 1 90 ? 5.540 0.901 -10.454 1.00 56.81 90 THR A O 1
ATOM 693 N N . MET A 1 91 ? 7.254 0.761 -9.037 1.00 68.00 91 MET A N 1
ATOM 694 C CA . MET A 1 91 ? 7.642 -0.600 -9.431 1.00 68.00 91 MET A CA 1
ATOM 695 C C . MET A 1 91 ? 6.633 -1.680 -8.977 1.00 68.00 91 MET A C 1
ATOM 697 O O . MET A 1 91 ? 6.716 -2.820 -9.426 1.00 68.00 91 MET A O 1
ATOM 701 N N . TYR A 1 92 ? 5.653 -1.325 -8.131 1.00 84.12 92 TYR A N 1
ATOM 702 C CA . TYR A 1 92 ? 4.813 -2.276 -7.393 1.00 84.12 92 TYR A CA 1
ATOM 703 C C . TYR A 1 92 ? 3.315 -1.942 -7.482 1.00 84.12 92 TYR A C 1
ATOM 705 O O . TYR A 1 92 ? 2.954 -0.763 -7.489 1.00 84.12 92 TYR A O 1
ATOM 713 N N . PRO A 1 93 ? 2.414 -2.945 -7.520 1.00 88.88 93 PRO A N 1
ATOM 714 C CA . PRO A 1 93 ? 0.979 -2.713 -7.384 1.00 88.88 93 PRO A CA 1
ATOM 715 C C . PRO A 1 93 ? 0.656 -2.144 -5.995 1.00 88.88 93 PRO A C 1
ATOM 717 O O . PRO A 1 93 ? 1.051 -2.713 -4.973 1.00 88.88 93 PRO A O 1
ATOM 720 N N . THR A 1 94 ? -0.110 -1.052 -5.966 1.00 87.94 94 THR A N 1
ATOM 721 C CA . THR A 1 94 ? -0.454 -0.323 -4.737 1.00 87.94 94 THR A CA 1
ATOM 722 C C . THR A 1 94 ? -1.968 -0.229 -4.562 1.00 87.94 94 THR A C 1
ATOM 724 O O . THR A 1 94 ? -2.698 0.125 -5.490 1.00 87.94 94 THR A O 1
ATOM 727 N N . ALA A 1 95 ? -2.436 -0.543 -3.356 1.00 90.75 95 ALA A N 1
ATOM 728 C CA . ALA A 1 95 ? -3.799 -0.327 -2.899 1.00 90.75 95 ALA A CA 1
ATOM 729 C C . ALA A 1 95 ? -3.834 0.960 -2.072 1.00 90.75 95 ALA A C 1
ATOM 731 O O . ALA A 1 95 ? -3.316 0.996 -0.955 1.00 90.75 95 ALA A O 1
ATOM 732 N N . TYR A 1 96 ? -4.440 2.009 -2.620 1.00 87.56 96 TYR A N 1
ATOM 733 C CA . TYR A 1 96 ? -4.627 3.278 -1.921 1.00 87.56 96 TYR A CA 1
ATOM 734 C C . TYR A 1 96 ? -5.877 3.210 -1.056 1.00 87.56 96 TYR A C 1
ATOM 736 O O . TYR A 1 96 ? -6.963 2.913 -1.557 1.00 87.56 96 TYR A O 1
ATOM 744 N N . LEU A 1 97 ? -5.720 3.457 0.242 1.00 88.06 97 LEU A N 1
ATOM 745 C CA . LEU A 1 97 ? -6.786 3.325 1.234 1.00 88.06 97 LEU A CA 1
ATOM 746 C C . LEU A 1 97 ? -7.518 4.648 1.406 1.00 88.06 97 LEU A C 1
ATOM 748 O O . LEU A 1 97 ? -6.887 5.642 1.731 1.00 88.06 97 LEU A O 1
ATOM 752 N N . THR A 1 98 ? -8.836 4.687 1.255 1.00 87.25 98 THR A N 1
ATOM 753 C CA . THR A 1 98 ? -9.617 5.918 1.446 1.00 87.25 98 THR A CA 1
ATOM 754 C C . THR A 1 98 ? -10.904 5.658 2.223 1.00 87.25 98 THR A C 1
ATOM 756 O O . THR A 1 98 ? -11.316 4.511 2.415 1.00 87.25 98 THR A O 1
ATOM 759 N N . THR A 1 99 ? -11.553 6.726 2.679 1.00 87.56 99 THR A N 1
ATOM 760 C CA . THR A 1 99 ? -12.863 6.677 3.339 1.00 87.56 99 THR A CA 1
ATOM 761 C C . THR A 1 99 ? -13.931 7.308 2.454 1.00 87.56 99 THR A C 1
ATOM 763 O O . THR A 1 99 ? -13.630 8.090 1.551 1.00 87.56 99 THR A O 1
ATOM 766 N N . SER A 1 100 ? -15.207 7.027 2.726 1.00 84.50 100 SER A N 1
ATOM 767 C CA . SER A 1 100 ? -16.301 7.703 2.015 1.00 84.50 100 SER A CA 1
ATOM 768 C C . SER A 1 100 ? -16.274 9.224 2.227 1.00 84.50 100 SER A C 1
ATOM 770 O O . SER A 1 100 ? -16.590 9.980 1.313 1.00 84.50 100 SER A O 1
ATOM 772 N N . GLU A 1 101 ? -15.835 9.679 3.402 1.00 85.31 101 GLU A N 1
ATOM 773 C CA . GLU A 1 101 ? -15.689 11.101 3.736 1.00 85.31 101 GLU A CA 1
ATOM 774 C C . GLU A 1 101 ? -14.580 11.754 2.894 1.00 85.31 101 GLU A C 1
ATOM 776 O O . GLU A 1 101 ? -14.825 12.748 2.217 1.00 85.31 101 GLU A O 1
ATOM 781 N N . LEU A 1 102 ? -13.391 11.146 2.835 1.00 84.88 102 LEU A N 1
ATOM 782 C CA . LEU A 1 102 ? -12.267 11.682 2.055 1.00 84.88 102 LEU A CA 1
ATOM 783 C C . LEU A 1 102 ? -12.523 11.604 0.548 1.00 84.88 102 LEU A C 1
ATOM 785 O O . LEU A 1 102 ? -12.185 12.526 -0.189 1.00 84.88 102 LEU A O 1
ATOM 789 N N . SER A 1 103 ? -13.179 10.538 0.087 1.00 82.56 103 SER A N 1
ATOM 790 C CA . SER A 1 103 ? -13.520 10.377 -1.330 1.00 82.56 103 SER A CA 1
ATOM 791 C C . SER A 1 103 ? -14.576 11.352 -1.843 1.00 82.56 103 SER A C 1
ATOM 793 O O . SER A 1 103 ? -14.610 11.636 -3.038 1.00 82.56 103 SER A O 1
ATOM 795 N N . SER A 1 104 ? -15.415 11.884 -0.953 1.00 85.38 104 SER A N 1
ATOM 796 C CA . SER A 1 104 ? -16.407 12.908 -1.292 1.00 85.38 104 SER A CA 1
ATOM 797 C C . SER A 1 104 ? -15.898 14.335 -1.067 1.00 85.38 104 SER A C 1
ATOM 799 O O . SER A 1 104 ? -16.546 15.285 -1.509 1.00 85.38 104 SER A O 1
ATOM 801 N N . SER A 1 105 ? -14.734 14.506 -0.432 1.00 87.19 105 SER A N 1
ATOM 802 C CA . SER A 1 105 ? -14.133 15.819 -0.221 1.00 87.19 105 SER A CA 1
ATOM 803 C C . SER A 1 105 ? -13.586 16.394 -1.528 1.00 87.19 105 SER A C 1
ATOM 805 O O . SER A 1 105 ? -12.666 15.856 -2.155 1.00 87.19 105 SER A O 1
ATOM 807 N N . LYS A 1 106 ? -14.118 17.562 -1.905 1.00 87.19 106 LYS A N 1
ATOM 808 C CA . LYS A 1 106 ? -13.592 18.347 -3.022 1.00 87.19 106 LYS A CA 1
ATOM 809 C C . LYS A 1 106 ? -12.178 18.851 -2.731 1.00 87.19 106 LYS A C 1
ATOM 811 O O . LYS A 1 106 ? -11.345 18.802 -3.625 1.00 87.19 106 LYS A O 1
ATOM 816 N N . ALA A 1 107 ? -11.893 19.296 -1.504 1.00 85.56 107 ALA A N 1
ATOM 817 C CA . ALA A 1 107 ? -10.571 19.801 -1.135 1.00 85.56 107 ALA A CA 1
ATOM 818 C C . ALA A 1 107 ? -9.508 18.706 -1.249 1.00 85.56 107 ALA A C 1
ATOM 820 O O . ALA A 1 107 ? -8.439 18.945 -1.805 1.00 85.56 107 ALA A O 1
ATOM 821 N N . CYS A 1 108 ? -9.830 17.490 -0.805 1.00 83.44 108 CYS A N 1
ATOM 822 C CA . CYS A 1 108 ? -8.996 16.323 -1.031 1.00 83.44 108 CYS A CA 1
ATOM 823 C C . CYS A 1 108 ? -8.855 16.060 -2.527 1.00 83.44 108 CYS A C 1
ATOM 825 O O . CYS A 1 108 ? -7.738 16.115 -3.026 1.00 83.44 108 CYS A O 1
ATOM 827 N N . SER A 1 109 ? -9.948 15.879 -3.273 1.00 80.19 109 SER A N 1
ATOM 828 C CA . SER A 1 109 ? -9.879 15.646 -4.725 1.00 80.19 109 SER A CA 1
ATOM 829 C C . SER A 1 109 ? -9.010 16.680 -5.461 1.00 80.19 109 SER A C 1
ATOM 831 O O . SER A 1 109 ? -8.133 16.304 -6.238 1.00 80.19 109 SER A O 1
ATOM 833 N N . ASP A 1 110 ? -9.185 17.971 -5.179 1.00 82.75 110 ASP A N 1
ATOM 834 C CA . ASP A 1 110 ? -8.387 19.054 -5.753 1.00 82.75 110 ASP A CA 1
ATOM 835 C C . ASP A 1 110 ? -6.915 18.969 -5.325 1.00 82.75 110 ASP A C 1
ATOM 837 O O . ASP A 1 110 ? -6.034 19.159 -6.159 1.00 82.75 110 ASP A O 1
ATOM 841 N N . TYR A 1 111 ? -6.635 18.704 -4.045 1.00 79.62 111 TYR A N 1
ATOM 842 C CA . TYR A 1 111 ? -5.277 18.558 -3.509 1.00 79.62 111 TYR A CA 1
ATOM 843 C C . TYR A 1 111 ? -4.534 17.412 -4.205 1.00 79.62 111 TYR A C 1
ATOM 845 O O . TYR A 1 111 ? -3.416 17.594 -4.692 1.00 79.62 111 TYR A O 1
ATOM 853 N N . TYR A 1 112 ? -5.195 16.262 -4.361 1.00 73.00 112 TYR A N 1
ATOM 854 C CA . TYR A 1 112 ? -4.652 15.134 -5.113 1.00 73.00 112 TYR A CA 1
ATOM 855 C C . TYR A 1 112 ? -4.439 15.500 -6.576 1.00 73.00 112 TYR A C 1
ATOM 857 O O . TYR A 1 112 ? -3.373 15.236 -7.106 1.00 73.00 112 TYR A O 1
ATOM 865 N N . ASN A 1 113 ? -5.372 16.195 -7.224 1.00 72.81 113 ASN A N 1
ATOM 866 C CA . ASN A 1 113 ? -5.205 16.611 -8.619 1.00 72.81 113 ASN A CA 1
ATOM 867 C C . ASN A 1 113 ? -4.068 17.629 -8.845 1.00 72.81 113 ASN A C 1
ATOM 869 O O . ASN A 1 113 ? -3.584 17.732 -9.972 1.00 72.81 113 ASN A O 1
ATOM 873 N N . GLN A 1 114 ? -3.644 18.368 -7.814 1.00 69.94 114 GLN A N 1
ATOM 874 C CA . GLN A 1 114 ? -2.579 19.379 -7.893 1.00 69.94 114 GLN A CA 1
ATOM 875 C C . GLN A 1 114 ? -1.164 18.798 -7.740 1.00 69.94 114 GLN A C 1
ATOM 877 O O . GLN A 1 114 ? -0.230 19.336 -8.328 1.00 69.94 114 GLN A O 1
ATOM 882 N N . GLY A 1 115 ? -1.003 17.716 -6.968 1.00 57.25 115 GLY A N 1
ATOM 883 C CA . GLY A 1 115 ? 0.295 17.070 -6.708 1.00 57.25 115 GLY A CA 1
ATOM 884 C C . GLY A 1 115 ? 0.438 15.654 -7.274 1.00 57.25 115 GLY A C 1
ATOM 885 O O . GLY A 1 115 ? 1.526 15.080 -7.243 1.00 57.25 115 GLY A O 1
ATOM 886 N N . ALA A 1 116 ? -0.642 15.065 -7.788 1.00 52.94 116 ALA A N 1
ATOM 887 C CA . ALA A 1 116 ? -0.618 13.741 -8.385 1.00 52.94 116 ALA A CA 1
ATOM 888 C C . ALA A 1 116 ? 0.248 13.741 -9.646 1.00 52.94 116 ALA A C 1
ATOM 890 O O . ALA A 1 116 ? -0.007 14.479 -10.602 1.00 52.94 116 ALA A O 1
ATOM 891 N N . SER A 1 117 ? 1.183 12.786 -9.707 1.00 51.19 117 SER A N 1
ATOM 892 C CA . SER A 1 117 ? 1.553 12.195 -10.994 1.00 51.19 117 SER A CA 1
ATOM 893 C C . SER A 1 117 ? 0.257 11.964 -11.786 1.00 51.19 117 SER A C 1
ATOM 895 O O . SER A 1 117 ? -0.714 11.501 -11.183 1.00 51.19 117 SER A O 1
ATOM 897 N N . PRO A 1 118 ? 0.176 12.269 -13.095 1.00 51.19 118 PRO A N 1
ATOM 898 C CA . PRO A 1 118 ? -1.062 12.180 -13.885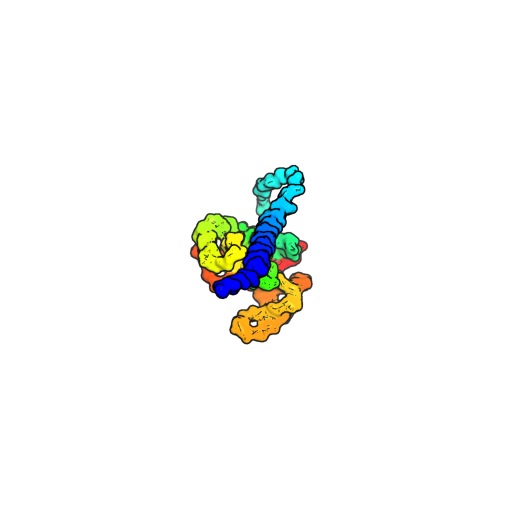 1.00 51.19 118 PRO A CA 1
ATOM 899 C C . PRO A 1 118 ? -1.790 10.821 -13.805 1.00 51.19 118 PRO A C 1
ATOM 901 O O . PRO A 1 118 ? -2.929 10.700 -14.251 1.00 51.19 118 PRO A O 1
ATOM 904 N N . THR A 1 119 ? -1.144 9.821 -13.210 1.00 52.28 119 THR A N 1
ATOM 905 C CA . THR A 1 119 ? -1.598 8.465 -12.938 1.00 52.28 119 THR A CA 1
ATOM 906 C C . THR A 1 119 ? -2.379 8.302 -11.621 1.00 52.28 119 THR A C 1
ATOM 908 O O . THR A 1 119 ? -3.225 7.418 -11.555 1.00 52.28 119 THR A O 1
ATOM 911 N N . LEU A 1 120 ? -2.178 9.164 -10.610 1.00 54.75 120 LEU A N 1
ATOM 912 C CA . LEU A 1 120 ? -2.772 9.090 -9.254 1.00 54.75 120 LEU A CA 1
ATOM 913 C C . LEU A 1 120 ? -4.159 9.748 -9.118 1.00 54.75 120 LEU A C 1
ATOM 915 O O . LEU A 1 120 ? -4.702 9.841 -8.020 1.00 54.75 120 LEU A O 1
ATOM 919 N N . LYS A 1 121 ? -4.779 10.173 -10.226 1.00 57.47 121 LYS A N 1
ATOM 920 C CA . LYS A 1 121 ? -6.073 10.888 -10.230 1.00 57.47 121 LYS A CA 1
ATOM 921 C C . LYS A 1 121 ? -7.249 10.117 -9.604 1.00 57.47 121 LYS A C 1
ATOM 923 O O . LYS A 1 121 ? -8.309 10.701 -9.401 1.00 57.47 121 LYS A O 1
ATOM 928 N N . ALA A 1 122 ? -7.100 8.818 -9.342 1.00 55.38 122 ALA A N 1
ATOM 929 C CA . ALA A 1 122 ? -8.193 7.932 -8.938 1.00 55.38 122 ALA A CA 1
ATOM 930 C C . ALA A 1 122 ? -8.278 7.649 -7.426 1.00 55.38 122 ALA A C 1
ATOM 932 O O . ALA A 1 122 ? -9.229 6.988 -7.001 1.00 55.38 122 ALA A O 1
ATOM 933 N N . ALA A 1 123 ? -7.325 8.116 -6.611 1.00 59.22 123 ALA A N 1
ATOM 934 C CA . ALA A 1 123 ? -7.303 7.817 -5.180 1.00 59.22 123 ALA A CA 1
ATOM 935 C C . ALA A 1 123 ? -7.117 9.086 -4.332 1.00 59.22 123 ALA A C 1
ATOM 937 O O . ALA A 1 123 ? -6.057 9.706 -4.382 1.00 59.22 123 ALA A O 1
ATOM 938 N N . PRO A 1 124 ? -8.116 9.469 -3.515 1.00 61.25 124 PRO A N 1
ATOM 939 C CA . PRO A 1 124 ? -8.033 10.640 -2.660 1.00 61.25 124 PRO A CA 1
ATOM 940 C C . PRO A 1 124 ? -7.297 10.344 -1.344 1.00 61.25 124 PRO A C 1
ATOM 942 O O . PRO A 1 124 ? -7.724 10.777 -0.278 1.00 61.25 124 PRO A O 1
ATOM 945 N N . SER A 1 125 ? -6.222 9.556 -1.384 1.00 65.69 125 SER A N 1
ATOM 946 C CA . SER A 1 125 ? -5.382 9.294 -0.216 1.00 65.69 125 SER A CA 1
ATOM 947 C C . SER A 1 125 ? -3.914 9.123 -0.604 1.00 65.69 125 SER A C 1
ATOM 949 O O . SER A 1 125 ? -3.581 8.444 -1.569 1.00 65.69 125 SER A O 1
ATOM 951 N N . PHE A 1 126 ? -3.016 9.734 0.180 1.00 71.12 126 PHE A N 1
ATOM 952 C CA . PHE A 1 126 ? -1.556 9.586 0.028 1.00 71.12 126 PHE A CA 1
ATOM 953 C C . PHE A 1 126 ? -1.053 8.278 0.671 1.00 71.12 126 PHE A C 1
ATOM 955 O O . PHE A 1 126 ? 0.148 8.019 0.707 1.00 71.12 126 PHE A O 1
ATOM 962 N N . GLN A 1 127 ? -1.962 7.463 1.212 1.00 85.44 127 GLN A N 1
ATOM 963 C CA . GLN A 1 127 ? -1.644 6.297 2.026 1.00 85.44 127 GLN A CA 1
ATOM 964 C C . GLN A 1 127 ? -1.949 5.034 1.246 1.00 85.44 127 GLN A C 1
ATOM 966 O O . GLN A 1 127 ? -3.096 4.760 0.875 1.00 85.44 127 GLN A O 1
ATOM 971 N N . GLY A 1 128 ? -0.887 4.291 0.971 1.00 88.94 128 GLY A N 1
ATOM 972 C CA . GLY A 1 128 ? -0.928 3.103 0.147 1.00 88.94 128 GLY A CA 1
ATOM 973 C C . GLY A 1 128 ? -0.327 1.916 0.872 1.00 88.94 128 GLY A C 1
ATOM 974 O O . GLY A 1 128 ? 0.630 2.037 1.634 1.00 88.94 128 GLY A O 1
ATOM 975 N N . ILE A 1 129 ? -0.870 0.744 0.585 1.00 92.62 129 ILE A N 1
ATOM 976 C CA . ILE A 1 129 ? -0.184 -0.518 0.830 1.00 92.62 129 ILE A CA 1
ATOM 977 C C . ILE A 1 129 ? 0.347 -0.970 -0.519 1.00 92.62 129 ILE A C 1
ATOM 979 O O . ILE A 1 129 ? -0.433 -1.102 -1.455 1.00 92.62 129 ILE A O 1
ATOM 983 N N . SER A 1 130 ? 1.647 -1.195 -0.643 1.00 92.44 130 SER A N 1
ATOM 984 C CA . SER A 1 130 ? 2.253 -1.799 -1.832 1.00 92.44 130 SER A CA 1
ATOM 985 C C . SER A 1 130 ? 2.467 -3.285 -1.604 1.00 92.44 130 SER A C 1
ATOM 987 O O . SER A 1 130 ? 2.813 -3.684 -0.493 1.00 92.44 130 SER A O 1
ATOM 989 N N . ARG A 1 131 ? 2.286 -4.100 -2.647 1.00 94.25 131 ARG A N 1
ATOM 990 C CA . ARG A 1 131 ? 2.601 -5.535 -2.623 1.00 94.25 131 ARG A CA 1
ATOM 991 C C . ARG A 1 131 ? 3.851 -5.807 -3.453 1.00 94.25 131 ARG A C 1
ATOM 993 O O . ARG A 1 131 ? 3.866 -5.517 -4.645 1.00 94.25 131 ARG A O 1
ATOM 1000 N N . LEU A 1 132 ? 4.848 -6.414 -2.828 1.00 94.06 132 LEU A N 1
ATOM 1001 C CA . LEU A 1 132 ? 6.159 -6.716 -3.389 1.00 94.06 132 LEU A CA 1
ATOM 1002 C C . LEU A 1 132 ? 6.407 -8.226 -3.358 1.00 94.06 132 LEU A C 1
ATOM 1004 O O . LEU A 1 132 ? 5.996 -8.906 -2.415 1.00 94.06 132 LEU A O 1
ATOM 1008 N N . ALA A 1 133 ? 7.095 -8.758 -4.361 1.00 95.00 133 ALA A N 1
ATOM 1009 C CA . ALA A 1 133 ? 7.679 -10.092 -4.287 1.00 95.00 133 ALA A CA 1
ATOM 1010 C C . ALA A 1 133 ? 8.858 -10.099 -3.301 1.00 95.00 133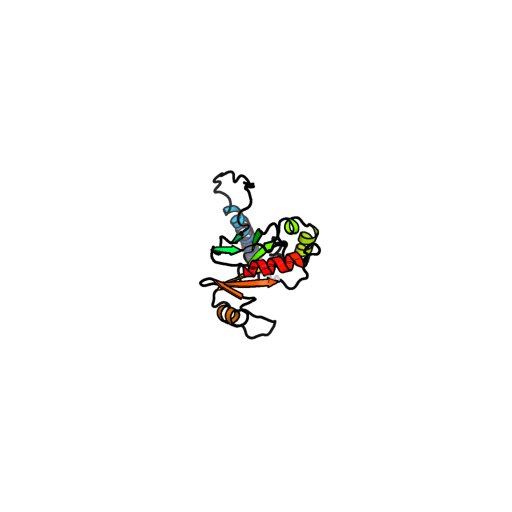 ALA A C 1
ATOM 1012 O O . ALA A 1 133 ? 9.524 -9.084 -3.104 1.00 95.00 133 ALA A O 1
ATOM 1013 N N . LEU A 1 134 ? 9.170 -11.256 -2.707 1.00 95.00 134 LEU A N 1
ATOM 1014 C CA . LEU A 1 134 ? 10.271 -11.382 -1.735 1.00 95.00 134 LEU A CA 1
ATOM 1015 C C . LEU A 1 134 ? 11.624 -10.876 -2.271 1.00 95.00 134 LEU A C 1
ATOM 1017 O O . LEU A 1 134 ? 12.441 -10.380 -1.499 1.00 95.00 134 LEU A O 1
ATOM 1021 N N . THR A 1 135 ? 11.854 -11.012 -3.581 1.00 94.62 135 THR A N 1
ATOM 1022 C CA . THR A 1 135 ? 13.100 -10.649 -4.274 1.00 94.62 135 THR A CA 1
ATOM 1023 C C . THR A 1 135 ? 13.157 -9.198 -4.742 1.00 94.62 135 THR A C 1
ATOM 1025 O O . THR A 1 135 ? 14.222 -8.752 -5.175 1.00 94.62 135 THR A O 1
ATOM 1028 N N . ASP A 1 136 ? 12.038 -8.474 -4.686 1.00 92.44 136 ASP A N 1
ATOM 1029 C CA . ASP A 1 136 ? 11.969 -7.089 -5.144 1.00 92.44 136 ASP A CA 1
ATOM 1030 C C . ASP A 1 136 ? 12.892 -6.200 -4.314 1.00 92.44 136 ASP A C 1
ATOM 1032 O O . ASP A 1 136 ? 13.070 -6.415 -3.114 1.00 92.44 136 ASP A O 1
ATOM 1036 N N . LYS A 1 137 ? 13.506 -5.206 -4.959 1.00 91.38 137 LYS A N 1
ATOM 1037 C CA . LYS A 1 137 ? 14.485 -4.320 -4.328 1.00 91.38 137 LYS A CA 1
ATOM 1038 C C . LYS A 1 137 ? 13.813 -3.057 -3.802 1.00 91.38 137 LYS A C 1
ATOM 1040 O O . LYS A 1 137 ? 13.247 -2.283 -4.568 1.00 91.38 137 LYS A O 1
ATOM 1045 N N . VAL A 1 138 ? 13.913 -2.819 -2.501 1.00 89.75 138 VAL A N 1
ATOM 1046 C CA . VAL A 1 138 ? 13.412 -1.600 -1.856 1.00 89.75 138 VAL A CA 1
ATOM 1047 C C . VAL A 1 138 ? 14.567 -0.666 -1.502 1.00 89.75 138 VAL A C 1
ATOM 1049 O O . VAL A 1 138 ? 15.661 -1.124 -1.163 1.00 89.75 138 VAL A O 1
ATOM 1052 N N . SER A 1 139 ? 14.320 0.641 -1.608 1.00 84.81 139 SER A N 1
ATOM 1053 C CA . SER A 1 139 ? 15.231 1.701 -1.166 1.00 84.81 139 SER A CA 1
ATOM 1054 C C . SER A 1 139 ? 14.534 2.526 -0.096 1.00 84.81 139 SER A C 1
ATOM 1056 O O . SER A 1 139 ? 13.367 2.875 -0.263 1.00 84.81 139 SER A O 1
ATOM 1058 N N . PHE A 1 140 ? 15.247 2.818 0.987 1.00 70.19 140 PHE A N 1
ATOM 1059 C CA . PHE A 1 140 ? 14.713 3.560 2.129 1.00 70.19 140 PHE A CA 1
ATOM 1060 C C . PHE A 1 140 ? 14.978 5.065 2.035 1.00 70.19 140 PHE A C 1
ATOM 1062 O O . PHE A 1 140 ? 14.202 5.836 2.577 1.00 70.19 140 PHE A O 1
ATOM 1069 N N . ASP A 1 141 ? 16.000 5.473 1.279 1.00 67.50 141 ASP A N 1
ATOM 1070 C CA . ASP A 1 141 ? 16.331 6.872 1.008 1.00 67.50 141 ASP A CA 1
ATOM 1071 C C . ASP A 1 141 ? 16.943 7.017 -0.394 1.00 67.50 141 ASP A C 1
ATOM 1073 O O . ASP A 1 141 ? 17.410 6.041 -1.001 1.00 67.50 141 ASP A O 1
ATOM 1077 N N . GLU A 1 142 ? 16.958 8.246 -0.913 1.00 55.06 142 GLU A N 1
ATOM 1078 C CA . GLU A 1 142 ? 17.686 8.599 -2.133 1.00 55.06 142 GLU A CA 1
ATOM 1079 C C . GLU A 1 142 ? 19.200 8.443 -1.891 1.00 55.06 142 GLU A C 1
ATOM 1081 O O . GLU A 1 142 ? 19.843 9.295 -1.284 1.00 55.06 142 GLU A O 1
ATOM 1086 N N . GLY A 1 143 ? 19.772 7.321 -2.345 1.00 58.03 143 GLY A N 1
ATOM 1087 C CA . GLY A 1 143 ? 21.217 7.046 -2.279 1.00 58.03 143 GLY A CA 1
ATOM 1088 C C . GLY A 1 143 ? 21.643 5.857 -1.409 1.00 58.03 143 GLY A C 1
ATOM 1089 O O . GLY A 1 143 ? 22.842 5.653 -1.223 1.00 58.03 143 GLY A O 1
ATOM 1090 N N . VAL A 1 144 ? 20.703 5.059 -0.889 1.00 65.19 144 VAL A N 1
ATOM 1091 C CA . VAL A 1 144 ? 20.993 3.918 0.001 1.00 65.19 144 VAL A CA 1
ATOM 1092 C C . VAL A 1 144 ? 21.100 2.585 -0.750 1.00 65.19 144 VAL A C 1
ATOM 1094 O O . VAL A 1 144 ? 20.497 2.370 -1.801 1.00 65.19 144 VAL A O 1
ATOM 1097 N N . THR A 1 145 ? 21.879 1.664 -0.174 1.00 70.56 145 THR A N 1
ATOM 1098 C CA . THR A 1 145 ? 21.954 0.245 -0.536 1.00 70.56 145 THR A CA 1
ATOM 1099 C C . THR A 1 145 ? 20.558 -0.368 -0.641 1.00 70.56 145 THR A C 1
ATOM 1101 O O . THR A 1 145 ? 19.838 -0.481 0.349 1.00 70.56 145 THR A O 1
ATOM 1104 N N . THR A 1 146 ? 20.181 -0.814 -1.837 1.00 86.88 146 THR A N 1
ATOM 1105 C CA . THR A 1 146 ? 18.928 -1.547 -2.027 1.00 86.88 146 THR A CA 1
ATOM 1106 C C . THR A 1 146 ? 19.005 -2.912 -1.352 1.00 86.88 146 THR A C 1
ATOM 1108 O O . THR A 1 146 ? 19.973 -3.648 -1.567 1.00 86.88 146 THR A O 1
ATOM 1111 N N . MET A 1 147 ? 17.959 -3.304 -0.638 1.00 91.94 147 MET A N 1
ATOM 1112 C CA . MET A 1 147 ? 17.811 -4.665 -0.115 1.00 91.94 147 MET A CA 1
ATOM 1113 C C . MET A 1 147 ? 16.562 -5.324 -0.675 1.00 91.94 147 MET A C 1
ATOM 1115 O O . MET A 1 147 ? 15.703 -4.667 -1.257 1.00 91.94 147 MET A O 1
ATOM 1119 N N . THR A 1 148 ? 16.487 -6.641 -0.561 1.00 95.00 148 THR A N 1
ATOM 1120 C CA . THR A 1 148 ? 15.283 -7.384 -0.931 1.00 95.00 148 THR A CA 1
ATOM 1121 C C . THR A 1 148 ? 14.137 -7.067 0.028 1.00 95.00 148 THR A C 1
ATOM 1123 O O . THR A 1 148 ? 14.360 -6.771 1.203 1.00 95.00 148 THR A O 1
ATOM 1126 N N . ALA A 1 149 ? 12.896 -7.172 -0.438 1.00 94.50 149 ALA A N 1
ATOM 1127 C CA . ALA A 1 149 ? 11.725 -6.986 0.411 1.00 94.50 149 ALA A CA 1
ATOM 1128 C C . ALA A 1 149 ? 11.731 -7.959 1.608 1.00 94.50 149 ALA A C 1
ATOM 1130 O O . ALA A 1 149 ? 11.335 -7.591 2.711 1.00 94.50 149 ALA A O 1
ATOM 1131 N N . ALA A 1 150 ? 12.248 -9.180 1.426 1.00 95.31 150 ALA A N 1
ATOM 1132 C CA . ALA A 1 150 ? 12.431 -10.140 2.516 1.00 95.31 150 ALA A CA 1
ATOM 1133 C C . ALA A 1 150 ? 13.445 -9.676 3.583 1.00 95.31 150 ALA A C 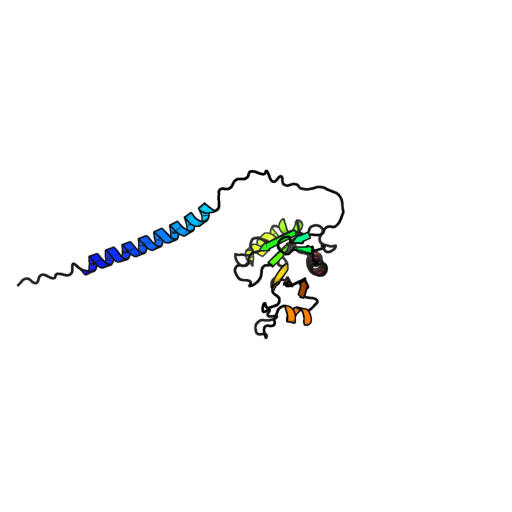1
ATOM 1135 O O . ALA A 1 150 ? 13.271 -9.964 4.767 1.00 95.31 150 ALA A O 1
ATOM 1136 N N . GLU A 1 151 ? 14.506 -8.967 3.189 1.00 94.94 151 GLU A N 1
ATOM 1137 C CA . GLU A 1 151 ? 15.455 -8.347 4.126 1.00 94.94 151 GLU A CA 1
ATOM 1138 C C . GLU A 1 151 ? 14.823 -7.147 4.838 1.00 94.94 151 GLU A C 1
ATOM 1140 O O . GLU A 1 151 ? 14.964 -7.019 6.053 1.00 94.94 151 GLU A O 1
ATOM 1145 N N . ALA A 1 152 ? 14.044 -6.338 4.117 1.00 93.12 152 ALA A N 1
ATOM 1146 C CA . ALA A 1 152 ? 13.333 -5.191 4.676 1.00 93.12 152 ALA A CA 1
ATOM 1147 C C . ALA A 1 152 ? 12.353 -5.581 5.792 1.00 93.12 152 ALA A C 1
ATOM 1149 O O . ALA A 1 152 ? 12.285 -4.899 6.809 1.00 93.12 152 ALA A O 1
ATOM 1150 N N . VAL A 1 153 ? 11.660 -6.720 5.666 1.00 94.62 153 VAL A N 1
ATOM 1151 C CA . VAL A 1 153 ? 10.802 -7.265 6.740 1.00 94.62 153 VAL A CA 1
ATOM 1152 C C . VAL A 1 153 ? 11.592 -7.549 8.016 1.00 94.62 153 VAL A C 1
ATOM 1154 O O . VAL A 1 153 ? 11.086 -7.337 9.114 1.00 94.62 153 VAL A O 1
ATOM 1157 N N . LYS A 1 154 ? 12.833 -8.031 7.894 1.00 93.94 154 LYS A N 1
ATOM 1158 C CA . LYS A 1 154 ? 13.681 -8.323 9.058 1.00 93.94 154 LYS A CA 1
ATOM 1159 C C . LYS A 1 154 ? 14.207 -7.050 9.711 1.00 93.94 154 LYS A C 1
ATOM 1161 O O . LYS A 1 154 ? 14.392 -7.036 10.923 1.00 93.94 154 LYS A O 1
ATOM 1166 N N . GLN A 1 155 ? 14.476 -6.017 8.915 1.00 91.69 155 GLN A N 1
ATOM 1167 C CA . GLN A 1 155 ? 15.014 -4.751 9.406 1.00 91.69 155 GLN A CA 1
ATOM 1168 C C . GLN A 1 155 ? 13.937 -3.835 10.000 1.00 91.69 155 GLN A C 1
ATOM 1170 O O . GLN A 1 155 ? 14.194 -3.187 11.011 1.00 91.69 155 GLN A O 1
ATOM 1175 N N . SER A 1 156 ? 12.754 -3.803 9.386 1.00 89.81 156 SER A N 1
ATOM 1176 C CA . SER A 1 156 ? 11.659 -2.880 9.703 1.00 89.81 156 SER A CA 1
ATOM 1177 C C . SER A 1 156 ? 10.309 -3.612 9.740 1.00 89.81 156 SER A C 1
ATOM 1179 O O . SER A 1 156 ? 9.439 -3.363 8.895 1.00 89.81 156 SER A O 1
ATOM 1181 N N . PRO A 1 157 ? 10.112 -4.549 10.687 1.00 88.94 157 PRO A N 1
ATOM 1182 C CA . PRO A 1 157 ? 8.889 -5.354 10.785 1.00 88.94 157 PRO A CA 1
ATOM 1183 C C . PRO A 1 157 ? 7.622 -4.529 11.075 1.00 88.94 157 PRO A C 1
ATOM 1185 O O . PRO A 1 157 ? 6.510 -5.019 10.891 1.00 88.94 157 PRO A O 1
ATOM 1188 N N . GLU A 1 158 ? 7.765 -3.287 11.537 1.00 84.56 158 GLU A N 1
ATOM 1189 C CA . GLU A 1 158 ? 6.665 -2.337 11.731 1.00 84.56 158 GLU A CA 1
ATOM 1190 C C . GLU A 1 158 ? 6.156 -1.732 10.416 1.00 84.56 158 GLU A C 1
ATOM 1192 O O . GLU A 1 158 ? 4.960 -1.485 10.271 1.00 84.56 158 GLU A O 1
ATOM 1197 N N . SER A 1 159 ? 7.049 -1.541 9.444 1.00 87.31 159 SER A N 1
ATOM 1198 C CA . SER A 1 159 ? 6.727 -0.932 8.147 1.00 87.31 159 SER A CA 1
ATOM 1199 C C . SER A 1 159 ? 6.408 -1.982 7.079 1.00 87.31 159 SER A C 1
ATOM 1201 O O . SER A 1 159 ? 5.658 -1.716 6.134 1.00 87.31 159 SER A O 1
ATOM 1203 N N . TYR A 1 160 ? 6.957 -3.190 7.233 1.00 93.75 160 TYR A N 1
ATOM 1204 C CA . TYR A 1 160 ? 6.843 -4.286 6.277 1.00 93.75 160 TYR A CA 1
ATOM 1205 C C . TYR A 1 160 ? 6.236 -5.525 6.920 1.00 93.75 160 TYR A C 1
ATOM 1207 O O . TYR A 1 160 ? 6.678 -5.992 7.966 1.00 93.75 160 TYR A O 1
ATOM 1215 N N . LYS A 1 161 ? 5.267 -6.130 6.234 1.00 95.75 161 LYS A N 1
ATOM 1216 C CA . LYS A 1 161 ? 4.607 -7.356 6.680 1.00 95.75 161 LYS A CA 1
ATOM 1217 C C . LYS A 1 161 ? 4.695 -8.424 5.608 1.00 95.75 161 LYS A C 1
ATOM 1219 O O . LYS A 1 161 ? 4.192 -8.233 4.505 1.00 95.75 161 LYS A O 1
ATOM 1224 N N . GLN A 1 162 ? 5.306 -9.561 5.923 1.00 96.75 162 GLN A N 1
ATOM 1225 C CA . GLN A 1 162 ? 5.301 -10.710 5.021 1.00 96.75 162 GLN A CA 1
ATOM 1226 C C . GLN A 1 162 ? 4.029 -11.538 5.219 1.00 96.75 162 GLN A C 1
ATOM 1228 O O . GLN A 1 162 ? 3.682 -11.899 6.344 1.00 96.75 162 GLN A O 1
ATOM 1233 N N . ILE A 1 163 ? 3.344 -11.859 4.122 1.00 96.19 163 ILE A N 1
ATOM 1234 C CA . ILE A 1 163 ? 2.199 -12.771 4.106 1.00 96.19 163 ILE A CA 1
ATOM 1235 C C . ILE A 1 163 ? 2.358 -13.700 2.901 1.00 96.19 163 ILE A C 1
ATOM 1237 O O . ILE A 1 163 ? 2.222 -13.272 1.754 1.00 96.19 163 ILE A O 1
ATOM 1241 N N . GLY A 1 164 ? 2.655 -14.974 3.170 1.00 95.69 164 GLY A N 1
ATOM 1242 C CA . GLY A 1 164 ? 3.015 -15.940 2.131 1.00 95.69 164 GLY A CA 1
ATOM 1243 C C . GLY A 1 164 ? 4.281 -15.511 1.381 1.00 95.69 164 GLY A C 1
ATOM 1244 O O . GLY A 1 164 ? 5.284 -15.148 2.003 1.00 95.69 164 GLY A O 1
ATOM 1245 N N . ASP A 1 165 ? 4.198 -15.512 0.051 1.00 96.44 165 ASP A N 1
ATOM 1246 C CA . ASP A 1 165 ? 5.300 -15.183 -0.866 1.00 96.44 165 ASP A CA 1
ATOM 1247 C C . ASP A 1 165 ? 5.401 -13.685 -1.202 1.00 96.44 165 ASP A C 1
ATOM 1249 O O . ASP A 1 165 ? 6.129 -13.285 -2.113 1.00 96.44 165 ASP A O 1
ATOM 1253 N N . PHE A 1 166 ? 4.658 -12.839 -0.488 1.00 96.94 166 PHE A N 1
ATOM 1254 C CA . PHE A 1 166 ? 4.639 -11.400 -0.722 1.00 96.94 166 PHE A CA 1
ATOM 1255 C C . PHE A 1 166 ? 4.959 -10.617 0.544 1.00 96.94 166 PHE A C 1
ATOM 1257 O O . PHE A 1 166 ? 4.608 -11.005 1.661 1.00 96.94 166 PHE A O 1
ATOM 1264 N N . VAL A 1 167 ? 5.587 -9.466 0.338 1.00 96.88 167 VAL A N 1
ATOM 1265 C CA . VAL A 1 167 ? 5.786 -8.436 1.350 1.00 96.88 167 VAL A CA 1
ATOM 1266 C C . VAL A 1 167 ? 4.840 -7.286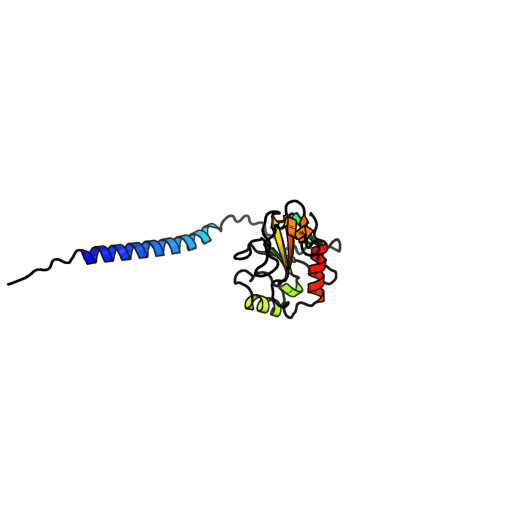 1.065 1.00 96.88 167 VAL A C 1
ATOM 1268 O O . VAL A 1 167 ? 4.684 -6.848 -0.072 1.00 96.88 167 VAL A O 1
ATOM 1271 N N . TYR A 1 168 ? 4.211 -6.791 2.116 1.00 96.00 168 TYR A N 1
ATOM 1272 C CA . TYR A 1 168 ? 3.328 -5.646 2.080 1.00 96.00 168 TYR A CA 1
ATOM 1273 C C . TYR A 1 168 ? 4.012 -4.498 2.797 1.00 96.00 168 TYR A C 1
ATOM 1275 O O . TYR A 1 168 ? 4.534 -4.687 3.893 1.00 96.00 168 TYR A O 1
ATOM 1283 N N . TRP A 1 169 ? 4.010 -3.327 2.179 1.00 93.19 169 TRP A N 1
ATOM 1284 C CA . TRP A 1 169 ? 4.641 -2.130 2.720 1.00 93.19 169 TRP A CA 1
ATOM 1285 C C . TRP A 1 169 ? 3.626 -1.003 2.786 1.00 93.19 169 TRP A C 1
ATOM 1287 O O . TRP A 1 169 ? 3.043 -0.627 1.763 1.00 93.19 169 TRP A O 1
ATOM 1297 N N . TYR A 1 170 ? 3.417 -0.474 3.985 1.00 91.62 170 TYR A N 1
ATOM 1298 C CA . TYR A 1 170 ? 2.612 0.720 4.174 1.00 91.62 170 TYR A CA 1
ATOM 1299 C C . TYR A 1 170 ? 3.475 1.963 4.001 1.00 91.62 170 TYR A C 1
ATOM 1301 O O . TYR A 1 170 ? 4.528 2.091 4.621 1.00 91.62 170 TYR A O 1
ATOM 1309 N N . HIS A 1 171 ? 3.028 2.875 3.146 1.00 86.31 171 HIS A N 1
ATOM 1310 C CA . HIS A 1 171 ? 3.749 4.104 2.867 1.00 86.31 171 HIS A CA 1
ATOM 1311 C C . HIS A 1 171 ? 2.817 5.301 2.811 1.00 86.31 171 HIS A C 1
ATOM 1313 O O . HIS A 1 171 ? 1.662 5.228 2.378 1.00 86.31 171 HIS A O 1
ATOM 1319 N N . HIS A 1 172 ? 3.395 6.428 3.200 1.00 80.12 172 HIS A N 1
ATOM 1320 C CA . HIS A 1 172 ? 2.883 7.749 2.915 1.00 80.12 172 HIS A CA 1
ATOM 1321 C C . HIS A 1 172 ? 3.634 8.243 1.685 1.00 80.12 172 HIS A C 1
ATOM 1323 O O . HIS A 1 172 ? 4.862 8.234 1.660 1.00 80.12 172 HIS A O 1
ATOM 1329 N N . SER A 1 173 ? 2.922 8.643 0.639 1.00 67.94 173 SER A N 1
ATOM 1330 C CA . SER A 1 173 ? 3.573 9.412 -0.422 1.00 67.94 173 SER A CA 1
ATOM 1331 C C . SER A 1 173 ? 3.981 10.772 0.167 1.00 67.94 173 SER A C 1
ATOM 1333 O O . SER A 1 173 ? 3.261 11.281 1.022 1.00 67.94 173 SER A O 1
ATOM 1335 N N . ASN A 1 174 ? 5.150 11.298 -0.228 1.00 56.75 174 ASN A N 1
ATOM 1336 C CA . ASN A 1 174 ? 5.911 12.405 0.397 1.00 56.75 174 ASN A CA 1
ATOM 1337 C C . ASN A 1 174 ? 5.217 13.795 0.415 1.00 56.75 174 ASN A C 1
ATOM 1339 O O . ASN A 1 174 ? 5.866 14.826 0.250 1.00 56.75 174 ASN A O 1
ATOM 1343 N N . GLY A 1 175 ? 3.901 13.846 0.584 1.00 66.31 175 GLY A N 1
ATOM 1344 C CA . GLY A 1 175 ? 3.096 15.051 0.704 1.00 66.31 175 GLY A CA 1
ATOM 1345 C C . GLY A 1 175 ? 2.457 15.171 2.082 1.00 66.31 175 GLY A C 1
ATOM 1346 O O . GLY A 1 175 ? 2.365 14.213 2.853 1.00 66.31 175 GLY A O 1
ATOM 1347 N N . THR A 1 176 ? 1.983 16.375 2.386 1.00 74.06 176 THR A N 1
ATOM 1348 C CA . THR A 1 176 ? 1.071 16.566 3.511 1.00 74.06 176 THR A CA 1
ATOM 1349 C C . THR A 1 176 ? -0.246 15.820 3.240 1.00 74.06 176 THR A C 1
ATOM 1351 O O . THR A 1 176 ? -0.643 15.659 2.085 1.00 74.06 176 THR A O 1
ATOM 1354 N N . PRO A 1 177 ? -0.950 15.317 4.269 1.00 79.62 177 PRO A N 1
ATOM 1355 C CA . PRO A 1 177 ? -2.326 14.860 4.094 1.00 79.62 177 PRO A CA 1
ATOM 1356 C C . PRO A 1 177 ? -3.173 15.959 3.439 1.00 79.62 177 PRO A C 1
ATOM 1358 O O . PRO A 1 177 ? -2.879 17.148 3.603 1.00 79.62 177 PRO A O 1
ATOM 1361 N N . CYS A 1 178 ? -4.229 15.584 2.707 1.00 83.88 178 CYS A N 1
ATOM 1362 C CA . CYS A 1 178 ? -5.142 16.606 2.205 1.00 83.88 178 CYS A CA 1
ATOM 1363 C C . CYS A 1 178 ? -5.749 17.402 3.376 1.00 83.88 178 CYS A C 1
ATOM 1365 O O . CYS A 1 178 ? -5.863 16.858 4.475 1.00 83.88 178 CYS A O 1
ATOM 1367 N N . PRO A 1 179 ? -6.174 18.660 3.165 1.00 86.38 179 PRO A N 1
ATOM 1368 C CA . PRO A 1 179 ? -6.641 19.523 4.254 1.00 86.38 179 PRO A CA 1
ATOM 1369 C C . PRO A 1 179 ? -7.774 18.936 5.108 1.00 86.38 179 PRO A C 1
ATOM 1371 O O . PRO A 1 179 ? -7.846 19.219 6.300 1.00 86.38 179 PRO A O 1
ATOM 1374 N N . ASP A 1 180 ? -8.630 18.096 4.517 1.00 89.00 180 ASP A N 1
ATOM 1375 C CA . ASP A 1 180 ? -9.752 17.473 5.230 1.00 89.00 180 ASP A CA 1
ATOM 1376 C C . ASP A 1 180 ? -9.373 16.136 5.890 1.00 89.00 180 ASP A C 1
ATOM 1378 O O . ASP A 1 180 ? -10.174 15.552 6.623 1.00 89.00 180 ASP A O 1
ATOM 1382 N N . GLN A 1 181 ? -8.162 15.631 5.641 1.00 87.69 181 GLN A N 1
ATOM 1383 C CA . GLN A 1 181 ? -7.656 14.436 6.294 1.00 87.69 181 GLN A CA 1
ATOM 1384 C C . GLN A 1 181 ? -7.075 14.787 7.662 1.00 87.69 181 GLN A C 1
ATOM 1386 O O . GLN A 1 181 ? -6.036 15.428 7.790 1.00 87.69 181 GLN A O 1
ATOM 1391 N N . THR A 1 182 ? -7.735 14.290 8.702 1.00 89.62 182 THR A N 1
ATOM 1392 C CA . THR A 1 182 ? -7.308 14.485 10.091 1.00 89.62 182 THR A CA 1
ATOM 1393 C C . THR A 1 182 ? -6.142 13.568 10.472 1.00 89.62 182 THR A C 1
ATOM 1395 O O . THR A 1 182 ? -6.005 12.452 9.961 1.00 89.62 182 THR A O 1
ATOM 1398 N N . ASP A 1 183 ? -5.359 13.971 11.474 1.00 88.38 183 ASP A N 1
ATOM 1399 C CA . ASP A 1 183 ? -4.314 13.121 12.065 1.00 88.38 183 ASP A CA 1
ATOM 1400 C C . ASP A 1 183 ? -4.872 11.804 12.619 1.00 88.38 183 ASP A C 1
ATOM 1402 O O . ASP A 1 183 ? -4.224 10.760 12.540 1.00 88.38 183 ASP A O 1
ATOM 1406 N N . ALA A 1 184 ? -6.094 11.834 13.159 1.00 88.81 184 ALA A N 1
ATOM 1407 C CA . ALA A 1 184 ? -6.776 10.644 13.654 1.00 88.81 184 ALA A CA 1
ATOM 1408 C C . ALA A 1 184 ? -7.061 9.644 12.524 1.00 88.81 184 ALA A C 1
ATOM 1410 O O . ALA A 1 184 ? -6.845 8.445 12.701 1.00 88.81 184 ALA A O 1
ATOM 1411 N N . GLN A 1 185 ? -7.492 10.126 11.353 1.00 88.44 185 GLN A N 1
ATOM 1412 C CA . GLN A 1 185 ? -7.659 9.283 10.168 1.00 88.44 185 GLN A CA 1
ATOM 1413 C C . GLN A 1 185 ? -6.311 8.724 9.701 1.00 88.44 185 GLN A C 1
ATOM 1415 O O . GLN A 1 185 ? -6.215 7.522 9.475 1.00 88.44 185 GLN A O 1
ATOM 1420 N N . SER A 1 186 ? -5.257 9.546 9.643 1.00 87.81 186 SER A N 1
ATOM 1421 C CA . SER A 1 186 ? -3.906 9.092 9.271 1.00 87.81 186 SER A CA 1
ATOM 1422 C C . SER A 1 186 ? -3.385 7.969 10.170 1.00 87.81 186 SER A C 1
ATOM 1424 O O . SER A 1 186 ? -2.954 6.932 9.671 1.00 87.81 186 SER A O 1
ATOM 1426 N N . LYS A 1 187 ? -3.501 8.126 11.493 1.00 89.94 187 LYS A N 1
ATOM 1427 C CA . LYS A 1 187 ? -3.124 7.081 12.460 1.00 89.94 187 LYS A CA 1
ATOM 1428 C C . LYS A 1 187 ? -4.002 5.839 12.346 1.00 89.94 187 LYS A C 1
ATOM 1430 O O . LYS A 1 187 ? -3.537 4.724 12.549 1.00 89.94 187 LYS A O 1
ATOM 1435 N N . ALA A 1 188 ? -5.282 6.007 12.022 1.00 90.12 188 ALA A N 1
ATOM 1436 C CA . ALA A 1 188 ? -6.188 4.878 11.866 1.00 90.12 188 ALA A CA 1
ATOM 1437 C C . ALA A 1 188 ? -5.902 4.049 10.608 1.00 90.12 188 ALA A C 1
ATOM 1439 O O . ALA A 1 188 ? -6.091 2.834 10.646 1.00 90.12 188 ALA A O 1
ATOM 1440 N N . PHE A 1 189 ? -5.427 4.647 9.517 1.00 90.25 189 PHE A N 1
ATOM 1441 C CA . PHE A 1 189 ? -4.956 3.900 8.347 1.00 90.25 189 PHE A CA 1
ATOM 1442 C C . PHE A 1 189 ? -3.665 3.120 8.634 1.00 90.25 189 PHE A C 1
ATOM 1444 O O . PHE A 1 189 ? -3.559 1.956 8.253 1.00 90.25 189 PHE A O 1
ATOM 1451 N N . GLU A 1 190 ? -2.730 3.700 9.382 1.00 90.12 190 GLU A N 1
ATOM 1452 C CA . GLU A 1 190 ? -1.535 2.986 9.849 1.00 90.12 190 GLU A CA 1
ATOM 1453 C C . GLU A 1 190 ? -1.916 1.810 10.767 1.00 90.12 190 GLU A C 1
ATOM 1455 O O . GLU A 1 190 ? -1.516 0.667 10.542 1.00 90.12 190 GLU A O 1
ATOM 1460 N N . ALA A 1 191 ? -2.809 2.045 11.733 1.00 90.94 191 ALA A N 1
ATOM 1461 C CA . ALA A 1 191 ? -3.358 0.986 12.578 1.00 90.94 191 ALA A CA 1
ATOM 1462 C C . ALA A 1 191 ? -4.098 -0.086 11.759 1.00 90.94 191 ALA A C 1
ATOM 1464 O O . ALA A 1 191 ? -4.042 -1.270 12.084 1.00 90.94 191 ALA A O 1
ATOM 1465 N N . THR A 1 192 ? -4.755 0.306 10.665 1.00 91.31 192 THR A N 1
ATOM 1466 C CA . THR A 1 192 ? -5.405 -0.624 9.733 1.00 91.31 192 THR A CA 1
ATOM 1467 C C . THR A 1 192 ? -4.376 -1.562 9.101 1.00 91.31 192 THR A C 1
ATOM 1469 O O . THR A 1 192 ? -4.629 -2.765 9.019 1.00 91.31 192 THR A O 1
ATOM 1472 N N . PHE A 1 193 ? -3.199 -1.069 8.708 1.00 93.31 193 PHE A N 1
ATOM 1473 C CA . PHE A 1 193 ? -2.134 -1.912 8.158 1.00 93.31 193 PHE A CA 1
ATOM 1474 C C . PHE A 1 193 ? -1.643 -2.971 9.155 1.00 93.31 193 PHE A C 1
ATOM 1476 O O . PHE A 1 193 ? -1.450 -4.129 8.775 1.00 93.31 193 PHE A O 1
ATOM 1483 N N . ALA A 1 194 ? -1.555 -2.641 10.447 1.00 92.19 194 ALA A N 1
ATOM 1484 C CA . ALA A 1 194 ? -1.180 -3.611 11.479 1.00 92.19 194 ALA A CA 1
ATOM 1485 C C . ALA A 1 194 ? -2.115 -4.840 11.509 1.00 92.19 194 ALA A C 1
ATOM 1487 O O . ALA A 1 194 ? -1.682 -5.959 11.804 1.00 92.19 194 ALA A O 1
ATOM 1488 N N . THR A 1 195 ? -3.382 -4.669 11.117 1.00 93.62 195 THR A N 1
ATOM 1489 C CA . THR A 1 195 ? -4.393 -5.742 11.072 1.00 93.62 195 THR A CA 1
ATOM 1490 C C . THR A 1 195 ? -4.364 -6.603 9.804 1.00 93.62 195 THR A C 1
ATOM 1492 O O . THR A 1 195 ? -5.124 -7.573 9.716 1.00 93.62 195 THR A O 1
ATOM 1495 N N . LEU A 1 196 ? -3.506 -6.271 8.830 1.00 94.62 196 LEU A N 1
ATOM 1496 C CA . LEU A 1 196 ? -3.394 -6.978 7.555 1.00 94.62 196 LEU A CA 1
ATOM 1497 C C . LEU A 1 196 ? -3.093 -8.464 7.773 1.00 94.62 196 LEU A C 1
ATOM 1499 O O . LEU A 1 196 ? -2.145 -8.818 8.472 1.00 94.62 196 LEU A O 1
ATOM 1503 N N . GLN A 1 197 ? -3.882 -9.342 7.171 1.00 95.31 197 GLN A N 1
ATOM 1504 C CA . GLN A 1 197 ? -3.752 -10.792 7.334 1.00 95.31 197 GLN A CA 1
ATOM 1505 C C . GLN A 1 197 ? -4.289 -11.529 6.094 1.00 95.31 197 GLN A C 1
ATOM 1507 O O . GLN A 1 197 ? -5.023 -10.915 5.311 1.00 95.31 197 GLN A O 1
ATOM 1512 N N . PRO A 1 198 ? -3.963 -12.822 5.900 1.00 94.75 198 PRO A N 1
ATOM 1513 C CA . PRO A 1 198 ? -4.599 -13.644 4.869 1.00 94.7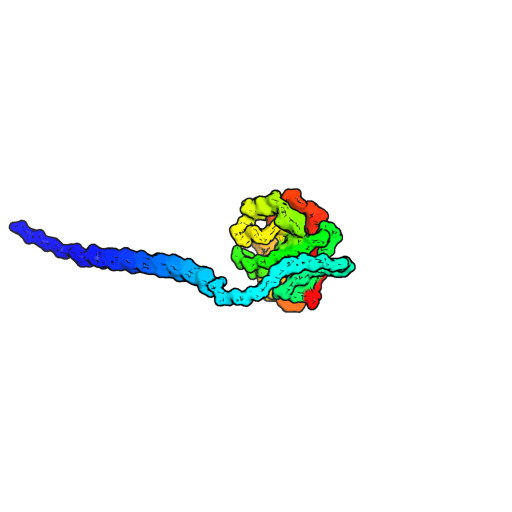5 198 PRO A CA 1
ATOM 1514 C C . PRO A 1 198 ? -6.128 -13.586 4.966 1.00 94.75 198 PRO A C 1
ATOM 1516 O O . PRO A 1 198 ? -6.678 -13.597 6.073 1.00 94.75 198 PRO A O 1
ATOM 1519 N N . ASN A 1 199 ? -6.806 -13.491 3.819 1.00 88.06 199 ASN A N 1
ATOM 1520 C CA . ASN A 1 199 ? -8.267 -13.485 3.753 1.00 88.06 199 ASN A CA 1
ATOM 1521 C C . ASN A 1 199 ? -8.856 -14.847 4.117 1.00 88.06 199 ASN A C 1
ATOM 1523 O O . ASN A 1 199 ? -8.488 -15.837 3.454 1.00 88.06 199 ASN A O 1
#

Foldseek 3Di:
DDDDDDPPPPVVVVVVVVVVVVVVVVVVVVVVVVVVVVPDDDPPPDPPPPPPPPDDDDFLWDAPPVVQKIWGFFPLAPAKDWDWFPDPPDPFIKTAIDHPVLVPDPQLLVVCVVPPDPRRNPHSFQKIKTKAFQQDWDDPDDPDDTDGLVVVCVVCVLQWDDAPRIIIGIDGRPDDRGPPDDPSNVVRSSVRVVRMYRD

pLDDT: mean 77.6, std 18.66, range [27.39, 96.94]